Protein AF-A0A0M3J7N4-F1 (afdb_monomer_lite)

Structure (mmCIF, N/CA/C/O backbone):
data_AF-A0A0M3J7N4-F1
#
_entry.id   AF-A0A0M3J7N4-F1
#
loop_
_atom_site.group_PDB
_atom_site.id
_atom_site.type_symbol
_atom_site.label_atom_id
_atom_site.label_alt_id
_atom_site.label_comp_id
_atom_site.label_asym_id
_atom_site.label_entity_id
_atom_site.label_seq_id
_atom_site.pdbx_PDB_ins_code
_atom_site.Cartn_x
_atom_site.Cartn_y
_atom_site.Cartn_z
_atom_site.occupancy
_atom_site.B_iso_or_equiv
_atom_site.auth_seq_id
_atom_site.auth_comp_id
_atom_site.auth_asym_id
_atom_site.auth_atom_id
_atom_site.pdbx_PDB_model_num
ATOM 1 N N . LEU A 1 1 ? -15.292 -13.138 6.324 1.00 43.31 1 LEU A N 1
ATOM 2 C CA . LEU A 1 1 ? -15.341 -12.884 4.864 1.00 43.31 1 LEU A CA 1
ATOM 3 C C . LEU A 1 1 ? -16.758 -12.639 4.329 1.00 43.31 1 LEU A C 1
ATOM 5 O O . LEU A 1 1 ? -16.876 -11.891 3.375 1.00 43.31 1 LEU A O 1
ATOM 9 N N . LEU A 1 2 ? -17.829 -13.188 4.930 1.00 33.34 2 LEU A N 1
ATOM 10 C CA . LEU A 1 2 ? -19.222 -12.947 4.489 1.00 33.34 2 LEU A CA 1
ATOM 11 C C . LEU A 1 2 ? -20.002 -11.891 5.299 1.00 33.34 2 LEU A C 1
ATOM 13 O O . LEU A 1 2 ? -21.129 -11.567 4.936 1.00 33.34 2 LEU A O 1
ATOM 17 N N . SER A 1 3 ? -19.432 -11.324 6.366 1.00 43.50 3 SER A N 1
ATOM 18 C CA . SER A 1 3 ? -20.107 -10.272 7.146 1.00 43.50 3 SER A CA 1
ATOM 19 C C . SER A 1 3 ? -20.229 -8.947 6.384 1.00 43.50 3 SER A C 1
ATOM 21 O O . SER A 1 3 ? -21.153 -8.188 6.638 1.00 43.50 3 SER A O 1
ATOM 23 N N . TRP A 1 4 ? -19.350 -8.692 5.409 1.00 48.91 4 TRP A N 1
ATOM 24 C CA . TRP A 1 4 ? -19.319 -7.440 4.642 1.00 48.91 4 TRP A CA 1
ATOM 25 C C . TRP A 1 4 ? -20.351 -7.370 3.503 1.00 48.91 4 TRP A C 1
ATOM 27 O O . TRP A 1 4 ? -20.676 -6.281 3.049 1.00 48.91 4 TRP A O 1
ATOM 37 N N . PHE A 1 5 ? -20.905 -8.505 3.055 1.00 48.31 5 PHE A N 1
ATOM 38 C CA . PHE A 1 5 ? -21.940 -8.544 2.006 1.00 48.31 5 PHE A CA 1
ATOM 39 C C . PHE A 1 5 ? -23.381 -8.547 2.552 1.00 48.31 5 PHE A C 1
ATOM 41 O O . PHE A 1 5 ? -24.318 -8.759 1.788 1.00 48.31 5 PHE A O 1
ATOM 48 N N . GLY A 1 6 ? -23.589 -8.360 3.861 1.00 39.47 6 GLY A N 1
ATOM 49 C CA . GLY A 1 6 ? -24.935 -8.341 4.457 1.00 39.47 6 GLY A CA 1
ATOM 50 C C . GLY A 1 6 ? -25.706 -9.670 4.372 1.00 39.47 6 GLY A C 1
ATOM 51 O O . GLY A 1 6 ? -26.895 -9.706 4.669 1.00 39.47 6 GLY A O 1
ATOM 52 N N . LEU A 1 7 ? -25.047 -10.767 3.981 1.00 47.03 7 LEU A N 1
ATOM 53 C CA . LEU A 1 7 ? -25.660 -12.093 3.805 1.00 47.03 7 LEU A CA 1
ATOM 54 C C . LEU A 1 7 ? -25.074 -13.167 4.739 1.00 47.03 7 LEU A C 1
ATOM 56 O O . LEU A 1 7 ? -25.411 -14.343 4.634 1.00 47.03 7 LEU A O 1
ATOM 60 N N . GLY A 1 8 ? -24.211 -12.782 5.680 1.00 37.06 8 GLY A N 1
ATOM 61 C CA . GLY A 1 8 ? -23.676 -13.676 6.702 1.00 37.06 8 GLY A CA 1
ATOM 62 C C . GLY A 1 8 ? -24.459 -13.572 8.004 1.00 37.06 8 GLY A C 1
ATOM 63 O O . GLY A 1 8 ? -24.048 -12.838 8.897 1.00 37.06 8 GLY A O 1
ATOM 64 N N . GLY A 1 9 ? -25.558 -14.319 8.128 1.00 46.69 9 GLY A N 1
ATOM 65 C CA . GLY A 1 9 ? -26.213 -14.551 9.414 1.00 46.69 9 GLY A CA 1
ATOM 66 C C . GLY A 1 9 ? -25.273 -15.320 10.339 1.00 46.69 9 GLY A C 1
ATOM 67 O O . GLY A 1 9 ? -25.190 -16.542 10.267 1.00 46.69 9 GLY A O 1
ATOM 68 N N . SER A 1 10 ? -24.542 -14.601 11.187 1.00 36.62 10 SER A N 1
ATOM 69 C CA . SER A 1 10 ? -23.770 -15.186 12.274 1.00 36.62 10 SER A CA 1
ATOM 70 C C . SER A 1 10 ? -24.226 -14.573 13.587 1.00 36.62 10 SER A C 1
ATOM 72 O O . SER A 1 10 ? -24.044 -13.390 13.855 1.00 36.62 10 SER A O 1
ATOM 74 N N . SER A 1 11 ? -24.870 -15.428 14.371 1.00 41.56 11 SER A N 1
ATOM 75 C CA . SER A 1 11 ? -25.547 -15.161 15.633 1.00 41.56 11 SER A CA 1
ATOM 76 C C . SER A 1 11 ? -24.562 -14.953 16.791 1.00 41.56 11 SER A C 1
ATOM 78 O O . SER A 1 11 ? -24.565 -15.717 17.755 1.00 41.56 11 SER A O 1
ATOM 80 N N . TYR A 1 12 ? -23.721 -13.923 16.713 1.00 40.16 12 TYR A N 1
ATOM 81 C CA . TYR A 1 12 ? -23.077 -13.344 17.891 1.00 40.16 12 TYR A CA 1
ATOM 82 C C . TYR A 1 12 ? -23.824 -12.063 18.253 1.00 40.16 12 TYR A C 1
ATOM 84 O O . TYR A 1 12 ? -23.826 -11.095 17.499 1.00 40.16 12 TYR A O 1
ATOM 92 N N . ASP A 1 13 ? -24.493 -12.108 19.403 1.00 40.16 13 ASP A N 1
ATOM 93 C CA . ASP A 1 13 ? -25.212 -11.016 20.061 1.00 40.16 13 ASP A CA 1
ATOM 94 C C . ASP A 1 13 ? -24.223 -9.917 20.504 1.00 40.16 13 ASP A C 1
ATOM 96 O O . ASP A 1 13 ? -24.025 -9.659 21.689 1.00 40.16 13 ASP A O 1
ATOM 100 N N . SER A 1 14 ? -23.554 -9.269 19.547 1.00 46.91 14 SER A N 1
ATOM 101 C CA . SER A 1 14 ? -23.094 -7.900 19.732 1.00 46.91 14 SER A CA 1
ATOM 102 C C . SER A 1 14 ? -24.362 -7.072 19.702 1.00 46.91 14 SER A C 1
ATOM 104 O O . SER A 1 14 ? -24.830 -6.691 18.632 1.00 46.91 14 SER A O 1
ATOM 106 N N . ARG A 1 15 ? -24.978 -6.868 20.868 1.00 45.50 15 ARG A N 1
ATOM 107 C CA . ARG A 1 15 ? -26.065 -5.902 21.008 1.00 45.50 15 ARG A CA 1
ATOM 108 C C . ARG A 1 15 ? -25.551 -4.595 20.419 1.00 45.50 15 ARG A C 1
ATOM 110 O O . ARG A 1 15 ? -24.722 -3.940 21.045 1.00 45.50 15 ARG A O 1
ATOM 117 N N . GLU A 1 16 ? -26.001 -4.240 19.219 1.00 54.56 16 GLU A N 1
ATOM 118 C CA . GLU A 1 16 ? -25.861 -2.888 18.698 1.00 54.56 16 GLU A CA 1
ATOM 119 C C . GLU A 1 16 ? -26.609 -1.997 19.685 1.00 54.56 16 GLU A C 1
ATOM 121 O O . GLU A 1 16 ? -27.834 -1.849 19.636 1.00 54.56 16 GLU A O 1
ATOM 126 N N . VAL A 1 17 ? -25.879 -1.485 20.674 1.00 72.38 17 VAL A N 1
ATOM 127 C CA . VAL A 1 17 ? -26.408 -0.522 21.623 1.00 72.38 17 VAL A CA 1
ATOM 128 C C . VAL A 1 17 ? -26.703 0.709 20.790 1.00 72.38 17 VAL A C 1
ATOM 130 O O . VAL A 1 17 ? -25.796 1.444 20.404 1.00 72.38 17 VAL A O 1
ATOM 133 N N . LYS A 1 18 ? -27.981 0.895 20.449 1.00 81.06 18 LYS A N 1
ATOM 134 C CA . LYS A 1 18 ? -28.416 2.097 19.747 1.00 81.06 18 LYS A CA 1
ATOM 135 C C . LYS A 1 18 ? -27.947 3.297 20.570 1.00 81.06 18 LYS A C 1
ATOM 137 O O . LYS A 1 18 ? -28.252 3.334 21.766 1.00 81.06 18 LYS A O 1
ATOM 142 N N . PRO A 1 19 ? -27.212 4.245 19.963 1.00 85.56 19 PRO A N 1
ATOM 143 C CA . PRO A 1 19 ? -26.703 5.384 20.701 1.00 85.56 19 PRO A CA 1
ATOM 144 C C . PRO A 1 19 ? -27.862 6.131 21.355 1.00 85.56 19 PRO A C 1
ATOM 146 O O . PRO A 1 19 ? -28.933 6.272 20.754 1.00 85.56 19 PRO A O 1
ATOM 149 N N . THR A 1 20 ? -27.653 6.618 22.575 1.00 92.88 20 THR A N 1
ATOM 150 C CA . THR A 1 20 ? -28.626 7.496 23.229 1.00 92.88 20 THR A CA 1
ATOM 151 C C . THR A 1 20 ? -28.818 8.781 22.409 1.00 92.88 20 THR A C 1
ATOM 153 O O . THR A 1 20 ? -27.950 9.129 21.601 1.00 92.88 20 THR A O 1
ATOM 156 N N . PRO A 1 21 ? -29.924 9.526 22.601 1.00 93.25 21 PRO A N 1
ATOM 157 C CA . PRO A 1 21 ? -30.127 10.807 21.920 1.00 93.25 21 PRO A CA 1
ATOM 158 C C . PRO A 1 21 ? -28.942 11.767 22.099 1.00 93.25 21 PRO A C 1
ATOM 160 O O . PRO A 1 21 ? -28.502 12.388 21.132 1.00 93.25 21 PRO A O 1
ATOM 163 N N . ASP A 1 22 ? -28.366 11.807 23.302 1.00 94.12 22 ASP A N 1
ATOM 164 C CA . ASP A 1 22 ? -27.192 12.626 23.615 1.00 94.12 22 ASP A CA 1
ATOM 165 C C . ASP A 1 22 ? -25.943 12.139 22.865 1.00 94.12 22 ASP A C 1
ATOM 167 O O . ASP A 1 22 ? -25.222 12.936 22.266 1.00 94.12 22 ASP A O 1
ATOM 171 N N . GLN A 1 23 ? -25.706 10.823 22.807 1.00 93.62 23 GLN A N 1
ATOM 172 C CA . GLN A 1 23 ? -24.604 10.258 22.019 1.00 93.62 23 GLN A CA 1
ATOM 173 C C . GLN A 1 23 ? -24.769 10.549 20.523 1.00 93.62 23 GLN A C 1
ATOM 175 O O . GLN A 1 23 ? -23.794 10.872 19.851 1.00 93.62 23 GLN A O 1
ATOM 180 N N . GLN A 1 24 ? -25.992 10.498 19.993 1.00 93.75 24 GLN A N 1
ATOM 181 C CA . GLN A 1 24 ? -26.281 10.890 18.610 1.00 93.75 24 GLN A CA 1
ATOM 182 C C . GLN A 1 24 ? -25.975 12.365 18.345 1.00 93.75 24 GLN A C 1
ATOM 184 O O . GLN A 1 24 ? -25.473 12.695 17.270 1.00 93.75 24 GLN A O 1
ATOM 189 N N . GLN A 1 25 ? -26.251 13.253 19.301 1.00 95.12 25 GLN A N 1
ATOM 190 C CA . GLN A 1 25 ? -25.863 14.659 19.187 1.00 95.12 25 GLN A CA 1
ATOM 191 C C . GLN A 1 25 ? -24.339 14.820 19.193 1.00 95.12 25 GLN A C 1
ATOM 193 O O . GLN A 1 25 ? -23.807 15.514 18.329 1.00 95.12 25 GLN A O 1
ATOM 198 N N . LEU A 1 26 ? -23.628 14.130 20.090 1.00 94.62 26 LEU A N 1
ATOM 199 C CA . LEU A 1 26 ? -22.162 14.157 20.140 1.00 94.62 26 LEU A CA 1
ATOM 200 C C . LEU A 1 26 ? -21.524 13.614 18.856 1.00 94.62 26 LEU A C 1
ATOM 202 O O . LEU A 1 26 ? -20.585 14.220 18.346 1.00 94.62 26 LEU A O 1
ATOM 206 N N . ILE A 1 27 ? -22.064 12.532 18.285 1.00 93.06 27 ILE A N 1
ATOM 207 C CA . ILE A 1 27 ? -21.614 11.988 16.995 1.00 93.06 27 ILE A CA 1
ATOM 208 C C . ILE A 1 27 ? -21.780 13.033 15.886 1.00 93.06 27 ILE A C 1
ATOM 210 O O . ILE A 1 27 ? -20.849 13.246 15.114 1.00 93.06 27 ILE A O 1
ATOM 214 N N . LYS A 1 28 ? -22.922 13.732 15.822 1.00 95.31 28 LYS A N 1
ATOM 215 C CA . LYS A 1 28 ? -23.143 14.800 14.829 1.00 95.31 28 LYS A CA 1
ATOM 216 C C . LYS A 1 28 ? -22.160 15.956 14.995 1.00 95.31 28 LYS A C 1
ATOM 218 O O . LYS A 1 28 ? -21.648 16.467 14.005 1.00 95.31 28 LYS A O 1
ATOM 223 N N . ILE A 1 29 ? -21.880 16.361 16.234 1.00 96.25 29 ILE A N 1
ATOM 224 C CA . ILE A 1 29 ? -20.892 17.409 16.516 1.00 96.25 29 ILE A CA 1
ATOM 225 C C . ILE A 1 29 ? -19.504 16.953 16.055 1.00 96.25 29 ILE A C 1
ATOM 227 O O . ILE A 1 29 ? -18.838 17.694 15.340 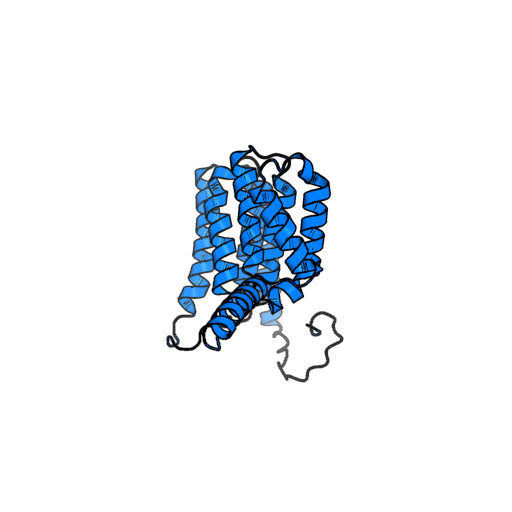1.00 96.25 29 ILE A O 1
ATOM 231 N N . ALA A 1 30 ? -19.093 15.729 16.395 1.00 94.25 30 ALA A N 1
ATOM 232 C CA . ALA A 1 30 ? -17.808 15.176 15.974 1.00 94.25 30 ALA A CA 1
ATOM 233 C C . ALA A 1 30 ? -17.686 15.100 14.442 1.00 94.25 30 ALA A C 1
ATOM 235 O O . ALA A 1 30 ? -16.664 15.497 13.891 1.00 94.25 30 ALA A O 1
ATOM 236 N N . GLN A 1 31 ? -18.740 14.664 13.747 1.00 93.19 31 GLN A N 1
ATOM 237 C CA . GLN A 1 31 ? -18.788 14.645 12.282 1.00 93.19 31 GLN A CA 1
ATOM 238 C C . GLN A 1 31 ? -18.622 16.044 11.687 1.00 93.19 31 GLN A C 1
ATOM 240 O O . GLN A 1 31 ? -17.822 16.220 10.772 1.00 93.19 31 GLN A O 1
ATOM 245 N N . ASN A 1 32 ? -19.319 17.045 12.230 1.00 95.69 32 ASN A N 1
ATOM 246 C CA . ASN A 1 32 ? -19.176 18.426 11.773 1.00 95.69 32 ASN A CA 1
ATOM 247 C C . ASN A 1 32 ? -17.755 18.949 12.004 1.00 95.69 32 ASN A C 1
ATOM 249 O O . ASN A 1 32 ? -17.179 19.534 11.098 1.00 95.69 32 ASN A O 1
ATOM 253 N N . VAL A 1 33 ? -17.155 18.683 13.168 1.00 95.12 33 VAL A N 1
ATOM 254 C CA . VAL A 1 33 ? -15.763 19.073 13.445 1.00 95.12 33 VAL A CA 1
ATOM 255 C C . VAL A 1 33 ? -14.805 18.446 12.430 1.00 95.12 33 VAL A C 1
ATOM 257 O O . VAL A 1 33 ? -13.959 19.147 11.886 1.00 95.12 33 VAL A O 1
ATOM 260 N N . ILE A 1 34 ? -14.960 17.154 12.122 1.00 91.50 34 ILE A N 1
ATOM 261 C CA . ILE A 1 34 ? -14.123 16.470 11.124 1.00 91.50 34 ILE A CA 1
ATOM 262 C C . ILE A 1 34 ? -14.273 17.115 9.739 1.00 91.50 34 ILE A C 1
ATOM 264 O O . ILE A 1 34 ? -13.272 17.302 9.048 1.00 91.50 34 ILE A O 1
ATOM 268 N N . LEU A 1 35 ? -15.497 17.469 9.336 1.00 90.56 35 LEU A N 1
ATOM 269 C CA . LEU A 1 35 ? -15.756 18.124 8.051 1.00 90.56 35 LEU A CA 1
ATOM 270 C C . LEU A 1 35 ? -15.095 19.505 7.967 1.00 90.56 35 LEU A C 1
ATOM 272 O O . LEU A 1 35 ? -14.440 19.799 6.969 1.00 90.56 35 LEU A O 1
ATOM 276 N N . GLU A 1 36 ? -15.207 20.309 9.025 1.00 93.75 36 GLU A N 1
ATOM 277 C CA . GLU A 1 36 ? -14.584 21.638 9.125 1.00 93.75 36 GLU A CA 1
ATOM 278 C C . GLU A 1 36 ? -13.045 21.567 9.133 1.00 93.75 36 GLU A C 1
ATOM 280 O O . GLU A 1 36 ? -12.368 22.510 8.729 1.00 93.75 36 GLU A O 1
ATOM 285 N N . CYS A 1 37 ? -12.461 20.438 9.553 1.00 88.75 37 CYS A N 1
ATOM 286 C CA . CYS A 1 37 ? -11.015 20.221 9.485 1.00 88.75 37 CYS A CA 1
ATOM 287 C C . CYS A 1 37 ? -10.486 19.943 8.067 1.00 88.75 37 CYS A C 1
ATOM 289 O O . CYS A 1 37 ? -9.269 19.926 7.889 1.00 88.75 37 CYS A O 1
ATOM 291 N N . HIS A 1 38 ? -11.352 19.698 7.076 1.00 88.75 38 HIS A N 1
ATOM 292 C CA . HIS A 1 38 ? -10.983 19.417 5.681 1.00 88.75 38 HIS A CA 1
ATOM 293 C C . HIS A 1 38 ? -9.778 18.457 5.515 1.00 88.75 38 HIS A C 1
ATOM 295 O O . HIS A 1 38 ? -8.800 18.794 4.840 1.00 88.75 38 HIS A O 1
ATOM 301 N N . PRO A 1 39 ? -9.814 17.240 6.094 1.00 86.50 39 PRO A N 1
ATOM 302 C CA . PRO A 1 39 ? -8.657 16.339 6.114 1.00 86.50 39 PRO A CA 1
ATOM 303 C C . PRO A 1 39 ? -8.169 15.939 4.713 1.00 86.50 39 PRO A C 1
ATOM 305 O O . PRO A 1 39 ? -6.974 15.750 4.507 1.00 86.50 39 PRO A O 1
ATOM 308 N N . GLU A 1 40 ? -9.062 15.859 3.724 1.00 87.69 40 GLU A N 1
ATOM 309 C CA . GLU A 1 40 ? -8.675 15.600 2.330 1.00 87.69 40 GLU A CA 1
ATOM 310 C C . GLU A 1 40 ? -7.859 16.752 1.732 1.00 87.69 40 GLU A C 1
ATOM 312 O O . GLU A 1 40 ? -6.881 16.522 1.020 1.00 87.69 40 GLU A O 1
ATOM 317 N N . GLN A 1 41 ? -8.209 17.996 2.071 1.00 89.19 41 GLN A N 1
ATOM 318 C CA . GLN A 1 41 ? -7.473 19.175 1.626 1.00 89.19 41 GLN A CA 1
ATOM 319 C C . GLN A 1 41 ? -6.055 19.179 2.208 1.00 89.19 41 GLN A C 1
ATOM 321 O O . GLN A 1 41 ? -5.109 19.473 1.485 1.00 89.19 41 GLN A O 1
ATOM 326 N N . LEU A 1 42 ? -5.883 18.758 3.469 1.00 84.69 42 LEU A N 1
ATOM 327 C CA . LEU A 1 42 ? -4.563 18.598 4.093 1.00 84.69 42 LEU A CA 1
ATOM 328 C C . LEU A 1 42 ? -3.663 17.628 3.307 1.00 84.69 42 LEU A C 1
ATOM 330 O O . LEU A 1 42 ? -2.468 17.880 3.152 1.00 84.69 42 LEU A O 1
ATOM 334 N N . ILE A 1 43 ? -4.228 16.533 2.791 1.00 89.31 43 ILE A N 1
ATOM 335 C CA . ILE A 1 43 ? -3.493 15.558 1.971 1.00 89.31 43 ILE A CA 1
ATOM 336 C C . ILE A 1 43 ? -3.048 16.201 0.655 1.00 89.31 43 ILE A C 1
ATOM 338 O O . ILE A 1 43 ? -1.870 16.125 0.300 1.00 89.31 43 ILE A O 1
ATOM 342 N N . VAL A 1 44 ? -3.974 16.863 -0.045 1.00 89.75 44 VAL A N 1
ATOM 343 C CA . VAL A 1 44 ? -3.711 17.521 -1.336 1.00 89.75 44 VAL A CA 1
ATOM 344 C C . VAL A 1 44 ? -2.697 18.656 -1.188 1.00 89.75 44 VAL A C 1
ATOM 346 O O . VAL A 1 44 ? -1.795 18.802 -2.018 1.00 89.75 44 VAL A O 1
ATOM 349 N N . ASP A 1 45 ? -2.805 19.442 -0.120 1.00 88.00 45 ASP A N 1
ATOM 350 C CA . ASP A 1 45 ? -1.907 20.558 0.169 1.00 88.00 45 ASP A CA 1
ATOM 351 C C . ASP A 1 45 ? -0.559 20.106 0.734 1.00 88.00 45 ASP A C 1
ATOM 353 O O . ASP A 1 45 ? 0.388 20.896 0.778 1.00 88.00 45 ASP A O 1
ATOM 357 N N . GLY A 1 46 ? -0.407 18.815 1.047 1.00 85.69 46 GLY A N 1
ATOM 358 C CA . GLY A 1 46 ? 0.872 18.199 1.389 1.00 85.69 46 GLY A CA 1
ATOM 359 C C . GLY A 1 46 ? 1.969 18.494 0.358 1.00 85.69 46 GLY A C 1
ATOM 360 O O . GLY A 1 46 ? 3.135 18.657 0.721 1.00 85.69 46 GLY A O 1
ATOM 361 N N . LYS A 1 47 ? 1.606 18.667 -0.921 1.00 87.69 47 LYS A N 1
ATOM 362 C CA . LYS A 1 47 ? 2.534 19.063 -1.996 1.00 87.69 47 LYS A CA 1
ATOM 363 C C . LYS A 1 47 ? 3.158 20.455 -1.813 1.00 87.69 47 LYS A C 1
ATOM 365 O O . LYS A 1 47 ? 4.214 20.717 -2.381 1.00 87.69 47 LYS A O 1
ATOM 370 N N . TYR A 1 48 ? 2.548 21.327 -1.008 1.00 92.75 48 TYR A N 1
ATOM 371 C CA . TYR A 1 48 ? 3.043 22.674 -0.707 1.00 92.75 48 TYR A CA 1
ATOM 372 C C . TYR A 1 48 ? 3.852 22.757 0.590 1.00 92.75 48 TYR A C 1
ATOM 374 O O . TYR A 1 48 ? 4.493 23.778 0.839 1.00 92.75 48 TYR A O 1
ATOM 382 N N . LEU A 1 49 ? 3.857 21.700 1.411 1.00 93.94 49 LEU A N 1
ATOM 383 C CA . LEU A 1 49 ? 4.693 21.650 2.611 1.00 93.94 49 LEU A CA 1
ATOM 384 C C . LEU A 1 49 ? 6.163 21.850 2.252 1.00 93.94 49 LEU A C 1
ATOM 386 O O . LEU A 1 49 ? 6.612 21.436 1.184 1.00 93.94 49 LEU A O 1
ATOM 390 N N . THR A 1 50 ? 6.945 22.431 3.158 1.00 95.81 50 THR A N 1
ATOM 391 C CA . THR A 1 50 ? 8.405 22.385 3.027 1.00 95.81 50 THR A CA 1
ATOM 392 C C . THR A 1 50 ? 8.884 20.938 3.130 1.00 95.81 50 THR A C 1
ATOM 394 O O . THR A 1 50 ? 8.207 20.082 3.702 1.00 95.81 50 THR A O 1
ATOM 397 N N . SER A 1 51 ? 10.077 20.649 2.608 1.00 95.00 51 SER A N 1
ATOM 398 C CA . SER A 1 51 ? 10.684 19.323 2.753 1.00 95.00 51 SER A CA 1
ATOM 399 C C . SER A 1 51 ? 10.731 18.875 4.217 1.00 95.00 51 SER A C 1
ATOM 401 O O . SER A 1 51 ? 10.265 17.785 4.527 1.00 95.00 51 SER A O 1
ATOM 403 N N . SER A 1 52 ? 11.196 19.724 5.135 1.00 96.44 52 SER A N 1
ATOM 404 C CA . SER A 1 52 ? 11.238 19.378 6.560 1.00 96.44 52 SER A CA 1
ATOM 405 C C . SER A 1 52 ? 9.852 19.067 7.130 1.00 96.44 52 SER A C 1
ATOM 407 O O . SER A 1 52 ? 9.687 18.037 7.775 1.00 96.44 52 SER A O 1
ATOM 409 N N . ALA A 1 53 ? 8.844 19.892 6.838 1.00 96.38 53 ALA A N 1
ATOM 410 C CA . ALA A 1 53 ? 7.485 19.675 7.330 1.00 96.38 53 ALA A CA 1
ATOM 411 C C . ALA A 1 53 ? 6.861 18.381 6.783 1.00 96.38 53 ALA A C 1
ATOM 413 O O . ALA A 1 53 ? 6.177 17.676 7.518 1.00 96.38 53 ALA A O 1
ATOM 414 N N . LEU A 1 54 ? 7.128 18.036 5.519 1.00 96.25 54 LEU A N 1
ATOM 415 C CA . LEU A 1 54 ? 6.675 16.775 4.930 1.00 96.25 54 LEU A CA 1
ATOM 416 C C . LEU A 1 54 ? 7.310 15.560 5.627 1.00 96.25 54 LEU A C 1
ATOM 418 O O . LEU A 1 54 ? 6.608 14.600 5.937 1.00 96.25 54 LEU A O 1
ATOM 422 N N . THR A 1 55 ? 8.620 15.596 5.893 1.00 96.50 55 THR A N 1
ATOM 423 C CA . THR A 1 55 ? 9.299 14.517 6.630 1.00 96.50 55 THR A CA 1
ATOM 424 C C . THR A 1 55 ? 8.751 14.382 8.046 1.00 96.50 55 THR A C 1
ATOM 426 O O . THR A 1 55 ? 8.447 13.268 8.466 1.00 96.50 55 THR A O 1
ATOM 429 N N . GLU A 1 56 ? 8.563 15.493 8.759 1.00 97.12 56 GLU A N 1
ATOM 430 C CA . GLU A 1 56 ? 7.991 15.465 10.108 1.00 97.12 56 GLU A CA 1
ATOM 431 C C . GLU A 1 56 ? 6.552 14.944 10.117 1.00 97.12 56 GLU A C 1
ATOM 433 O O . GLU A 1 56 ? 6.198 14.158 10.991 1.00 97.12 56 GLU A O 1
ATOM 438 N N . LEU A 1 57 ? 5.738 15.285 9.112 1.00 95.75 57 LEU A N 1
ATOM 439 C CA . LEU A 1 57 ? 4.388 14.737 8.974 1.00 95.75 57 LEU A CA 1
ATOM 440 C C . LEU A 1 57 ? 4.411 13.210 8.810 1.00 95.75 57 LEU A C 1
ATOM 442 O O . LEU A 1 57 ? 3.677 12.506 9.500 1.00 95.75 57 LEU A O 1
ATOM 446 N N . VAL A 1 58 ? 5.274 12.680 7.937 1.00 97.00 58 VAL A N 1
ATOM 447 C CA . VAL A 1 58 ? 5.420 11.224 7.759 1.00 97.00 58 VAL A CA 1
ATOM 448 C C . VAL A 1 58 ? 5.917 10.563 9.049 1.00 97.00 58 VAL A C 1
ATOM 450 O O . VAL A 1 58 ? 5.369 9.539 9.459 1.00 97.00 58 VAL A O 1
ATOM 453 N N . ASN A 1 59 ? 6.895 11.161 9.731 1.00 97.38 59 ASN A N 1
ATOM 454 C CA . ASN A 1 59 ? 7.407 10.658 11.007 1.00 97.38 59 ASN A CA 1
ATOM 455 C C . ASN A 1 59 ? 6.329 10.654 12.099 1.00 97.38 59 ASN A C 1
ATOM 457 O O . ASN A 1 59 ? 6.222 9.678 12.840 1.00 97.38 59 ASN A O 1
ATOM 461 N N . ALA A 1 60 ? 5.496 11.694 12.172 1.00 97.50 60 ALA A N 1
ATOM 462 C CA . ALA A 1 60 ? 4.386 11.772 13.115 1.00 97.50 60 ALA A CA 1
ATOM 463 C C . ALA A 1 60 ? 3.366 10.643 12.888 1.00 97.50 60 ALA A C 1
ATOM 465 O O . ALA A 1 60 ? 2.910 10.031 13.852 1.00 97.50 60 ALA A O 1
ATOM 466 N N . ILE A 1 61 ? 3.066 10.297 11.631 1.00 96.81 61 ILE A N 1
ATOM 467 C CA . ILE A 1 61 ? 2.178 9.167 11.301 1.00 96.81 61 ILE A CA 1
ATOM 468 C C . ILE A 1 61 ? 2.799 7.830 11.740 1.00 96.81 61 ILE A C 1
ATOM 470 O O . ILE A 1 61 ? 2.116 6.986 12.329 1.00 96.81 61 ILE A O 1
ATOM 474 N N . VAL A 1 62 ? 4.103 7.635 11.504 1.00 97.31 62 VAL A N 1
ATOM 475 C CA . VAL A 1 62 ? 4.831 6.433 11.959 1.00 97.31 62 VAL A CA 1
ATOM 476 C C . VAL A 1 62 ? 4.799 6.319 13.487 1.00 97.31 62 VAL A C 1
ATOM 478 O O . VAL A 1 62 ? 4.548 5.237 14.025 1.00 97.31 62 VAL A O 1
ATOM 481 N N . GLN A 1 63 ? 5.024 7.427 14.196 1.00 96.75 63 GLN A N 1
ATOM 482 C CA . GLN A 1 63 ? 4.986 7.477 15.658 1.00 96.75 63 GLN A CA 1
ATOM 483 C C . GLN A 1 63 ? 3.580 7.197 16.195 1.00 96.75 63 GLN A C 1
ATOM 485 O O . GLN A 1 63 ? 3.441 6.371 17.093 1.00 96.75 63 GLN A O 1
ATOM 490 N N . ALA A 1 64 ? 2.541 7.803 15.614 1.00 96.56 64 ALA A N 1
ATOM 491 C CA . ALA A 1 64 ? 1.150 7.564 15.999 1.00 96.56 64 ALA A CA 1
ATOM 492 C C . ALA A 1 64 ? 0.761 6.086 15.836 1.00 96.56 64 ALA A C 1
ATOM 494 O O . ALA A 1 64 ? 0.190 5.483 16.744 1.00 96.56 64 ALA A O 1
ATOM 495 N N . SER A 1 65 ? 1.172 5.469 14.726 1.00 95.88 65 SER A N 1
ATOM 496 C CA . SER A 1 65 ? 0.961 4.038 14.485 1.00 95.88 65 SER A CA 1
ATOM 497 C C . SER A 1 65 ? 1.690 3.161 15.507 1.00 95.88 65 SER A C 1
ATOM 499 O O . SER A 1 65 ? 1.149 2.174 15.998 1.00 95.88 65 SER A O 1
ATOM 501 N N . SER A 1 66 ? 2.921 3.530 15.864 1.00 92.56 66 SER A N 1
ATOM 502 C CA . SER A 1 66 ? 3.719 2.795 16.853 1.00 92.56 66 SER A CA 1
ATOM 503 C C . SER A 1 66 ? 3.152 2.947 18.270 1.00 92.56 66 SER A C 1
ATOM 505 O O . SER A 1 66 ? 3.198 2.002 19.057 1.00 92.56 66 SER A O 1
ATOM 507 N N . ALA A 1 67 ? 2.566 4.105 18.586 1.00 92.75 67 ALA A N 1
ATOM 508 C CA . ALA A 1 67 ? 1.981 4.401 19.889 1.00 92.75 67 ALA A CA 1
ATOM 509 C C . ALA A 1 67 ? 0.747 3.536 20.200 1.00 92.75 67 ALA A C 1
ATOM 511 O O . ALA A 1 67 ? 0.578 3.121 21.349 1.00 92.75 67 ALA A O 1
ATOM 512 N N . ILE A 1 68 ? -0.068 3.213 19.186 1.00 90.38 68 ILE A N 1
ATOM 513 C CA . ILE A 1 68 ? -1.174 2.240 19.302 1.00 90.38 68 ILE A CA 1
ATOM 514 C C . ILE A 1 68 ? -0.630 0.898 19.800 1.00 90.38 68 ILE A C 1
ATOM 516 O O . ILE A 1 68 ? -1.169 0.259 20.701 1.00 90.38 68 ILE A O 1
ATOM 520 N N . VAL A 1 69 ? 0.513 0.494 19.252 1.00 81.38 69 VAL A N 1
ATOM 521 C CA . VAL A 1 69 ? 1.122 -0.794 19.559 1.00 81.38 69 VAL A CA 1
ATOM 522 C C . VAL A 1 69 ? 1.739 -0.821 20.950 1.00 81.38 69 VAL A C 1
ATOM 524 O O . VAL A 1 69 ? 1.541 -1.810 21.652 1.00 81.38 69 VAL A O 1
ATOM 527 N N . SER A 1 70 ? 2.426 0.239 21.382 1.00 74.75 70 SER A N 1
ATOM 528 C CA . SER A 1 70 ? 3.013 0.309 22.730 1.00 74.75 70 SER A CA 1
ATOM 529 C C . SER A 1 70 ? 1.964 0.309 23.848 1.00 74.75 70 SER A C 1
ATOM 531 O O . SER A 1 70 ? 2.215 -0.215 24.929 1.00 74.75 70 SER A O 1
ATOM 533 N N . GLN A 1 71 ? 0.766 0.847 23.597 1.00 63.94 71 GLN A N 1
ATOM 534 C CA . GLN A 1 71 ? -0.331 0.842 24.575 1.00 63.94 71 GLN A CA 1
ATOM 535 C C . GLN A 1 71 ? -0.921 -0.562 24.795 1.00 63.94 71 GLN A C 1
ATOM 537 O O . GLN A 1 71 ? -1.488 -0.838 25.850 1.00 63.94 71 GLN A O 1
ATOM 542 N N . SER A 1 72 ? -0.730 -1.475 23.837 1.00 56.62 72 SER A N 1
ATOM 543 C CA . SER A 1 72 ? -1.213 -2.860 23.906 1.00 56.62 72 SER A CA 1
ATOM 544 C C . SER A 1 72 ? -0.284 -3.830 24.665 1.00 56.62 72 SER A C 1
ATOM 546 O O . SER A 1 72 ? -0.643 -4.988 24.871 1.00 56.62 72 SER A O 1
ATOM 548 N N . GLU A 1 73 ? 0.905 -3.393 25.107 1.00 51.41 73 GLU A N 1
ATOM 549 C CA . GLU A 1 73 ? 1.983 -4.267 25.624 1.00 51.41 73 GLU A CA 1
ATOM 550 C C . GLU A 1 73 ? 1.833 -4.713 27.093 1.00 51.41 73 GLU A C 1
ATOM 552 O O . GLU A 1 73 ? 2.764 -5.249 27.690 1.00 51.41 73 GLU A O 1
ATOM 557 N N . GLY A 1 74 ? 0.643 -4.578 27.680 1.00 50.59 74 GLY A N 1
ATOM 558 C CA . GLY A 1 74 ? 0.348 -5.045 29.040 1.00 50.59 74 GLY A CA 1
ATOM 559 C C . GLY A 1 74 ? 0.220 -6.569 29.220 1.00 50.59 74 GLY A C 1
ATOM 560 O O . GLY A 1 74 ? -0.140 -7.004 30.313 1.00 50.59 74 GLY A O 1
ATOM 561 N N . MET A 1 75 ? 0.467 -7.403 28.200 1.00 46.66 75 MET A N 1
ATOM 562 C CA . MET A 1 75 ? 0.277 -8.862 28.284 1.00 46.66 75 MET A CA 1
ATOM 563 C C . MET A 1 75 ? 1.472 -9.673 27.761 1.00 46.66 75 MET A C 1
ATOM 565 O O . MET A 1 75 ? 2.118 -9.329 26.779 1.00 46.66 75 MET A O 1
ATOM 569 N N . ALA A 1 76 ? 1.750 -10.757 28.489 1.00 45.59 76 ALA A N 1
ATOM 570 C CA . ALA A 1 76 ? 2.981 -11.542 28.525 1.00 45.59 76 ALA A CA 1
ATOM 571 C C . ALA A 1 76 ? 3.534 -12.057 27.168 1.00 45.59 76 ALA A C 1
ATOM 573 O O . ALA A 1 76 ? 2.780 -12.239 26.212 1.00 45.59 76 ALA A O 1
ATOM 574 N N . PRO A 1 77 ? 4.839 -12.415 27.095 1.00 47.09 77 PRO A N 1
ATOM 575 C CA . PRO A 1 77 ? 5.576 -12.697 25.849 1.00 47.09 77 PRO A CA 1
ATOM 576 C C . PRO A 1 77 ? 5.185 -13.970 25.069 1.00 47.09 77 PRO A C 1
ATOM 578 O O . PRO A 1 77 ? 5.912 -14.372 24.161 1.00 47.09 77 PRO A O 1
ATOM 581 N N . SER A 1 78 ? 4.094 -14.658 25.413 1.00 44.97 78 SER A N 1
ATOM 582 C CA . SER A 1 78 ? 3.827 -16.034 24.962 1.00 44.97 78 SER A CA 1
ATOM 583 C C . SER A 1 78 ? 2.679 -16.211 23.958 1.00 44.97 78 SER A C 1
ATOM 585 O O . SER A 1 78 ? 2.369 -17.347 23.605 1.00 44.97 78 SER A O 1
ATOM 587 N N . GLN A 1 79 ? 2.087 -15.142 23.411 1.00 45.97 79 GLN A N 1
ATOM 588 C CA . GLN A 1 79 ? 1.119 -15.251 22.303 1.00 45.97 79 GLN A CA 1
ATOM 589 C C . GLN A 1 79 ? 1.498 -14.324 21.139 1.00 45.97 79 GLN A C 1
ATOM 591 O O . GLN A 1 79 ? 1.202 -13.135 21.123 1.00 45.97 79 GLN A O 1
ATOM 596 N N . GLN A 1 80 ? 2.177 -14.892 20.137 1.00 49.38 80 GLN A N 1
ATOM 597 C CA . GLN A 1 80 ? 2.778 -14.214 18.975 1.00 49.38 80 GLN A CA 1
ATOM 598 C C . GLN A 1 80 ? 1.768 -13.720 17.910 1.00 49.38 80 GLN A C 1
ATOM 600 O O . GLN A 1 80 ? 2.014 -13.801 16.705 1.00 49.38 80 GLN A O 1
ATOM 605 N N . THR A 1 81 ? 0.626 -13.183 18.329 1.00 54.00 81 THR A N 1
ATOM 606 C CA . THR A 1 81 ? -0.259 -12.367 17.485 1.00 54.00 81 THR A CA 1
ATOM 607 C C . THR A 1 81 ? -0.792 -11.219 18.319 1.00 54.00 81 THR A C 1
ATOM 609 O O . THR A 1 81 ? -1.662 -11.446 19.158 1.00 54.00 81 THR A O 1
ATOM 612 N N . LYS A 1 82 ? -0.298 -9.996 18.083 1.00 63.34 82 LYS A N 1
ATOM 613 C CA . LYS A 1 82 ? -0.896 -8.781 18.651 1.00 63.34 82 LYS A CA 1
ATOM 614 C C . LYS A 1 82 ? -2.316 -8.662 18.091 1.00 63.34 82 LYS A C 1
ATOM 616 O O . LYS A 1 82 ? -2.500 -8.299 16.931 1.00 63.34 82 LYS A O 1
ATOM 621 N N . LYS A 1 83 ? -3.312 -9.090 18.871 1.00 74.38 83 LYS A N 1
ATOM 622 C CA . LYS A 1 83 ? -4.723 -8.981 18.503 1.00 74.38 83 LYS A CA 1
ATOM 623 C C . LYS A 1 83 ? -5.164 -7.561 18.836 1.00 74.38 83 LYS A C 1
ATOM 625 O O . LYS A 1 83 ? -5.271 -7.217 20.007 1.00 74.38 83 LYS A O 1
ATOM 630 N N . LEU A 1 84 ? -5.362 -6.757 17.801 1.00 86.44 84 LEU A N 1
ATOM 631 C CA . LEU A 1 84 ? -5.884 -5.402 17.926 1.00 86.44 84 LEU A CA 1
ATOM 632 C C . LEU A 1 84 ? -7.367 -5.460 18.307 1.00 86.44 84 LEU A C 1
ATOM 634 O O . LEU A 1 84 ? -8.074 -6.403 17.931 1.00 86.44 84 LEU A O 1
ATOM 638 N N . ASN A 1 85 ? -7.826 -4.471 19.070 1.00 89.56 85 ASN A N 1
ATOM 639 C CA . ASN A 1 85 ? -9.253 -4.177 19.122 1.00 89.56 85 ASN A CA 1
ATOM 640 C C . ASN A 1 85 ? -9.664 -3.448 17.823 1.00 89.56 85 ASN A C 1
ATOM 642 O O . ASN A 1 85 ? -8.814 -3.053 17.027 1.00 89.56 85 ASN A O 1
ATOM 646 N N . GLU A 1 86 ? -10.968 -3.296 17.604 1.00 89.94 86 GLU A N 1
ATOM 647 C CA . GLU A 1 86 ? -11.511 -2.679 16.385 1.00 89.94 86 GLU A CA 1
ATOM 648 C C . GLU A 1 86 ? -11.044 -1.225 16.203 1.00 89.94 86 GLU A C 1
ATOM 650 O O . GLU A 1 86 ? -10.645 -0.840 15.111 1.00 89.94 86 GLU A O 1
ATOM 655 N N . GLN A 1 87 ? -10.983 -0.445 17.286 1.00 91.12 87 GLN A N 1
ATOM 656 C CA . GLN A 1 87 ? -10.574 0.964 17.240 1.00 91.12 87 GLN A CA 1
ATOM 657 C C . GLN A 1 87 ? -9.095 1.133 16.866 1.00 91.12 87 GLN A C 1
ATOM 659 O O . GLN A 1 87 ? -8.749 2.002 16.068 1.00 91.12 87 GLN A O 1
ATOM 664 N N . ASP A 1 88 ? -8.224 0.292 17.421 1.00 93.69 88 ASP A N 1
ATOM 665 C CA . ASP A 1 88 ? -6.792 0.285 17.132 1.00 93.69 88 ASP A CA 1
ATOM 666 C C . ASP A 1 88 ? -6.516 -0.180 15.695 1.00 93.69 88 ASP A C 1
ATOM 668 O O . ASP A 1 88 ? -5.621 0.345 15.030 1.00 93.69 88 ASP A O 1
ATOM 672 N N . GLU A 1 89 ? -7.286 -1.157 15.201 1.00 94.62 89 GLU A N 1
ATOM 673 C CA . GLU A 1 89 ? -7.235 -1.600 13.805 1.00 94.62 89 GLU A CA 1
ATOM 674 C C . GLU A 1 89 ? -7.651 -0.472 12.854 1.00 94.62 89 GLU A C 1
ATOM 676 O O . GLU A 1 89 ? -6.889 -0.145 11.942 1.00 94.62 89 GLU A O 1
ATOM 681 N N . ASP A 1 90 ? -8.793 0.172 13.105 1.00 95.19 90 ASP A N 1
ATOM 682 C CA . ASP A 1 90 ? -9.295 1.292 12.303 1.00 95.19 90 ASP A CA 1
ATOM 683 C C . ASP A 1 90 ? -8.314 2.470 12.282 1.00 95.19 90 ASP A C 1
ATOM 685 O O . ASP A 1 90 ? -8.052 3.055 11.227 1.00 95.19 90 ASP A O 1
ATOM 689 N N . ALA A 1 91 ? -7.714 2.801 13.427 1.00 95.69 91 ALA A N 1
ATOM 690 C CA . ALA A 1 91 ? -6.726 3.868 13.518 1.00 95.69 91 ALA A CA 1
ATOM 691 C C . ALA A 1 91 ? -5.446 3.541 12.727 1.00 95.69 91 ALA A C 1
ATOM 693 O O . ALA A 1 91 ? -4.926 4.400 12.011 1.00 95.69 91 ALA A O 1
ATOM 694 N N . LEU A 1 92 ? -4.958 2.296 12.780 1.00 96.88 92 LEU A N 1
ATOM 695 C CA . LEU A 1 92 ? -3.816 1.862 11.967 1.00 96.88 92 LEU A CA 1
ATOM 696 C C . LEU A 1 92 ? -4.134 1.872 10.466 1.00 96.88 92 LEU A C 1
ATOM 698 O O . LEU A 1 92 ? -3.291 2.290 9.670 1.00 96.88 92 LEU A O 1
ATOM 702 N N . VAL A 1 93 ? -5.342 1.455 10.071 1.00 97.25 93 VAL A N 1
ATOM 703 C CA . VAL A 1 93 ? -5.805 1.554 8.678 1.00 97.25 93 VAL A CA 1
ATOM 704 C C . VAL A 1 93 ? -5.825 3.014 8.227 1.00 97.25 93 VAL A C 1
ATOM 706 O O . VAL A 1 93 ? -5.310 3.324 7.151 1.00 97.25 93 VAL A O 1
ATOM 709 N N . LEU A 1 94 ? -6.360 3.917 9.054 1.00 96.06 94 LEU A N 1
ATOM 710 C CA . LEU A 1 94 ? -6.405 5.350 8.774 1.00 96.06 94 LEU A CA 1
ATOM 711 C C . LEU A 1 94 ? -5.001 5.928 8.564 1.00 96.06 94 LEU A C 1
ATOM 713 O O . LEU A 1 94 ? -4.762 6.608 7.567 1.00 96.06 94 LEU A O 1
ATOM 717 N N . TYR A 1 95 ? -4.063 5.649 9.470 1.00 97.12 95 TYR A N 1
ATOM 718 C CA . TYR A 1 95 ? -2.691 6.150 9.366 1.00 97.12 95 TYR A CA 1
ATOM 719 C C . TYR A 1 95 ? -1.962 5.621 8.132 1.00 97.12 95 TYR A C 1
ATOM 721 O O . TYR A 1 95 ? -1.259 6.378 7.458 1.00 97.12 95 TYR A O 1
ATOM 729 N N . LEU A 1 96 ? -2.174 4.352 7.788 1.00 97.75 96 LEU A N 1
ATOM 730 C CA . LEU A 1 96 ? -1.610 3.759 6.585 1.00 97.75 96 LEU A CA 1
ATOM 731 C C . LEU A 1 96 ? -2.170 4.402 5.306 1.00 97.75 96 LEU A C 1
ATOM 733 O O . LEU A 1 96 ? -1.399 4.790 4.428 1.00 97.75 96 LEU A O 1
ATOM 737 N N . GLU A 1 97 ? -3.492 4.552 5.194 1.00 96.94 97 GLU A N 1
ATOM 738 C CA . GLU A 1 97 ? -4.128 5.186 4.028 1.00 96.94 97 GLU A CA 1
ATOM 739 C C . GLU A 1 97 ? -3.746 6.670 3.912 1.00 96.94 97 GLU A C 1
ATOM 741 O O . GLU A 1 97 ? -3.509 7.164 2.804 1.00 96.94 97 GLU A O 1
ATOM 746 N N . LEU A 1 98 ? -3.603 7.371 5.043 1.00 95.38 98 LEU A N 1
ATOM 747 C CA . LEU A 1 98 ? -3.115 8.747 5.087 1.00 95.38 98 LEU A CA 1
ATOM 748 C C 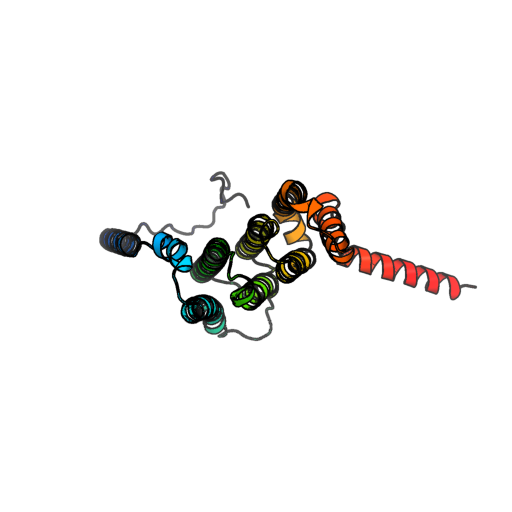. LEU A 1 98 ? -1.675 8.839 4.565 1.00 95.38 98 LEU A C 1
ATOM 750 O O . LEU A 1 98 ? -1.389 9.655 3.689 1.00 95.38 98 LEU A O 1
ATOM 754 N N . MET A 1 99 ? -0.779 7.967 5.039 1.00 96.81 99 MET A N 1
ATOM 755 C CA . MET A 1 99 ? 0.611 7.915 4.581 1.00 96.81 99 MET A CA 1
ATOM 756 C C . MET A 1 99 ? 0.704 7.620 3.083 1.00 96.81 99 MET A C 1
ATOM 758 O O . MET A 1 99 ? 1.433 8.308 2.366 1.00 96.81 99 MET A O 1
ATOM 762 N N . VAL A 1 100 ? -0.049 6.633 2.590 1.00 97.19 100 VAL A N 1
ATOM 763 C CA . VAL A 1 100 ? -0.107 6.287 1.161 1.00 97.19 100 VAL A CA 1
ATOM 764 C C . VAL A 1 100 ? -0.595 7.482 0.343 1.00 97.19 100 VAL A C 1
ATOM 766 O O . VAL A 1 100 ? 0.016 7.816 -0.670 1.00 97.19 100 VAL A O 1
ATOM 769 N N . SER A 1 101 ? -1.649 8.165 0.791 1.00 96.25 101 SER A N 1
ATOM 770 C CA . SER A 1 101 ? -2.234 9.299 0.067 1.00 96.25 101 SER A CA 1
ATOM 771 C C . SER A 1 101 ? -1.293 10.506 0.025 1.00 96.25 101 SER A C 1
ATOM 773 O O . SER A 1 101 ? -1.053 11.050 -1.051 1.00 96.25 101 SER A O 1
ATOM 775 N N . ILE A 1 102 ? -0.659 10.854 1.150 1.00 95.06 102 ILE A N 1
ATOM 776 C CA . ILE A 1 102 ? 0.386 11.890 1.199 1.00 95.06 102 ILE A CA 1
ATOM 777 C C . ILE A 1 102 ? 1.532 11.525 0.253 1.00 95.06 102 ILE A C 1
ATOM 779 O O . ILE A 1 102 ? 2.005 12.366 -0.506 1.00 95.06 102 ILE A O 1
ATOM 783 N N . THR A 1 103 ? 1.965 10.267 0.254 1.00 95.38 103 THR A N 1
ATOM 784 C CA . THR A 1 103 ? 3.063 9.807 -0.604 1.00 95.38 103 THR A CA 1
ATOM 785 C C . THR A 1 103 ? 2.708 9.935 -2.091 1.00 95.38 103 THR A C 1
ATOM 787 O O . THR A 1 103 ? 3.538 10.380 -2.881 1.00 95.38 103 THR A O 1
ATOM 790 N N . LEU A 1 104 ? 1.465 9.622 -2.479 1.00 94.00 104 LEU A N 1
ATOM 791 C CA . LEU A 1 104 ? 0.975 9.769 -3.857 1.00 94.00 104 LEU A CA 1
ATOM 792 C C . LEU A 1 104 ? 0.928 11.234 -4.325 1.00 94.00 104 LEU A C 1
ATOM 794 O O . LEU A 1 104 ? 1.269 11.509 -5.478 1.00 94.00 104 LEU A O 1
ATOM 798 N N . GLU A 1 105 ? 0.551 12.170 -3.451 1.00 93.56 105 GLU A N 1
ATOM 799 C CA . GLU A 1 105 ? 0.539 13.611 -3.760 1.00 93.56 105 GLU A CA 1
ATOM 800 C C . GLU A 1 105 ? 1.954 14.215 -3.838 1.00 93.56 105 GLU A C 1
ATOM 802 O O . GLU A 1 105 ? 2.174 15.240 -4.485 1.00 93.56 105 GLU A O 1
ATOM 807 N N . ASN A 1 106 ? 2.949 13.556 -3.236 1.00 92.69 106 ASN A N 1
ATOM 808 C CA . ASN A 1 106 ? 4.323 14.047 -3.099 1.00 92.69 106 ASN A CA 1
ATOM 809 C C . ASN A 1 106 ? 5.338 13.359 -4.029 1.00 92.69 106 ASN A C 1
ATOM 811 O O . ASN A 1 106 ? 6.522 13.253 -3.698 1.00 92.69 106 ASN A O 1
ATOM 815 N N . LYS A 1 107 ? 4.895 12.945 -5.223 1.00 89.31 107 LYS A N 1
ATOM 816 C CA . LYS A 1 107 ? 5.690 12.190 -6.214 1.00 89.31 107 LYS A CA 1
ATOM 817 C C . LYS A 1 107 ? 7.089 12.761 -6.512 1.00 89.31 107 LYS A C 1
ATOM 819 O O . LYS A 1 107 ? 8.044 12.004 -6.648 1.00 89.31 107 LYS A O 1
ATOM 824 N N . ASP A 1 108 ? 7.238 14.086 -6.576 1.00 89.19 108 ASP A N 1
ATOM 825 C CA . ASP A 1 108 ? 8.507 14.729 -6.967 1.00 89.19 108 ASP A CA 1
ATOM 826 C C . ASP A 1 108 ? 9.542 14.756 -5.826 1.00 89.19 108 ASP A C 1
ATOM 828 O O . ASP A 1 108 ? 10.695 15.129 -6.029 1.00 89.19 108 ASP A O 1
ATOM 832 N N . ARG A 1 109 ? 9.135 14.346 -4.618 1.00 91.56 109 ARG A N 1
ATOM 833 C CA . ARG A 1 109 ? 9.956 14.331 -3.399 1.00 91.56 109 ARG A CA 1
ATOM 834 C C . ARG A 1 109 ? 10.017 12.948 -2.761 1.00 91.56 109 ARG A C 1
ATOM 836 O O . ARG A 1 109 ? 10.367 12.823 -1.590 1.00 91.56 109 ARG A O 1
ATOM 843 N N . LEU A 1 110 ? 9.689 11.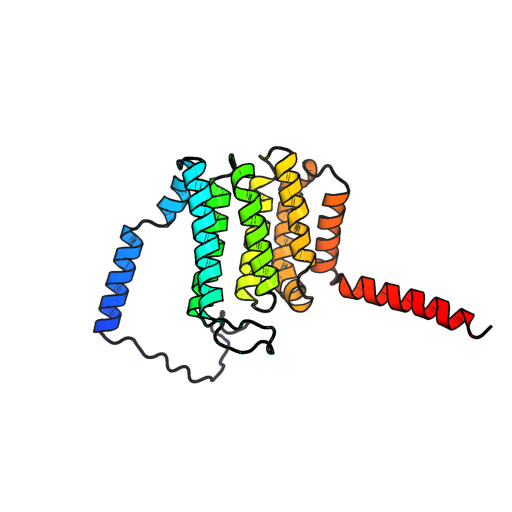904 -3.524 1.00 92.00 110 LEU A N 1
ATOM 844 C CA . LEU A 1 110 ? 9.607 10.546 -2.996 1.00 92.00 110 LEU A CA 1
ATOM 845 C C . LEU A 1 110 ? 10.906 10.070 -2.365 1.00 92.00 110 LEU A C 1
ATOM 847 O O . LEU A 1 110 ? 10.844 9.488 -1.292 1.00 92.00 110 LEU A O 1
ATOM 851 N N . SER A 1 111 ? 12.065 10.397 -2.940 1.00 92.75 111 SER A N 1
ATOM 852 C CA . SER A 1 111 ? 13.372 10.040 -2.366 1.00 92.75 111 SER A CA 1
ATOM 853 C C . SER A 1 111 ? 13.539 10.460 -0.905 1.00 92.75 111 SER A C 1
ATOM 855 O O . SER A 1 111 ? 14.280 9.836 -0.157 1.00 92.75 111 SER A O 1
ATOM 857 N N . GLN A 1 112 ? 12.856 11.527 -0.493 1.00 93.88 112 GLN A N 1
ATOM 858 C CA . GLN A 1 112 ? 12.948 12.080 0.850 1.00 93.88 112 GLN A CA 1
ATOM 859 C C . GLN A 1 112 ? 12.122 11.296 1.879 1.00 93.88 112 GLN A C 1
ATOM 861 O O . GLN A 1 112 ? 12.502 11.224 3.044 1.00 93.88 112 GLN A O 1
ATOM 866 N N . ILE A 1 113 ? 10.976 10.748 1.468 1.00 95.69 113 ILE A N 1
ATOM 867 C CA . ILE A 1 113 ? 10.005 10.110 2.372 1.00 95.69 113 ILE A CA 1
ATOM 868 C C . ILE A 1 113 ? 9.909 8.596 2.187 1.00 95.69 113 ILE A C 1
ATOM 870 O O . ILE A 1 113 ? 9.466 7.897 3.096 1.00 95.69 113 ILE A O 1
ATOM 874 N N . TRP A 1 114 ? 10.336 8.081 1.033 1.00 96.44 114 TRP A N 1
ATOM 875 C CA . TRP A 1 114 ? 10.206 6.679 0.660 1.00 96.44 114 TRP A CA 1
ATOM 876 C C . TRP A 1 114 ? 10.825 5.715 1.679 1.00 96.44 114 TRP A C 1
ATOM 878 O O . TRP A 1 114 ? 10.120 4.777 2.047 1.00 96.44 114 TRP A O 1
ATOM 888 N N . PRO A 1 115 ? 12.034 5.947 2.235 1.00 96.56 115 PRO A N 1
ATOM 889 C CA . PRO A 1 115 ? 12.598 5.041 3.238 1.00 96.56 115 PRO A CA 1
ATOM 890 C C . PRO A 1 115 ? 11.681 4.837 4.454 1.00 96.56 115 PRO A C 1
ATOM 892 O O . PRO A 1 115 ? 11.472 3.704 4.892 1.00 96.56 115 PRO A O 1
ATOM 895 N N . SER A 1 116 ? 11.066 5.912 4.962 1.00 97.69 116 SER A N 1
ATOM 896 C CA . SER A 1 116 ? 10.116 5.839 6.080 1.00 97.69 116 SER A CA 1
ATOM 897 C C . SER A 1 116 ? 8.829 5.109 5.688 1.00 97.69 116 SER A C 1
ATOM 899 O O . SER A 1 116 ? 8.341 4.272 6.448 1.00 97.69 116 SER A O 1
ATOM 901 N N . VAL A 1 117 ? 8.299 5.381 4.491 1.00 97.94 117 VAL A N 1
ATOM 902 C CA . VAL A 1 117 ? 7.074 4.745 3.972 1.00 97.94 117 VAL A CA 1
ATOM 903 C C . VAL A 1 117 ? 7.283 3.246 3.748 1.00 97.94 117 VAL A C 1
ATOM 905 O O . VAL A 1 117 ? 6.476 2.431 4.196 1.00 97.94 117 VAL A O 1
ATOM 908 N N . GLN A 1 118 ? 8.388 2.868 3.104 1.00 97.81 118 GLN A N 1
ATOM 909 C CA . GLN A 1 118 ? 8.767 1.480 2.858 1.00 97.81 118 GLN A CA 1
ATOM 910 C C . GLN A 1 118 ? 8.935 0.720 4.174 1.00 97.81 118 GLN A C 1
ATOM 912 O O . GLN A 1 118 ? 8.367 -0.362 4.336 1.00 97.81 118 GLN A O 1
ATOM 917 N N . HIS A 1 119 ? 9.671 1.294 5.131 1.00 97.69 119 HIS A N 1
ATOM 918 C CA . HIS A 1 119 ? 9.859 0.684 6.443 1.00 97.69 119 HIS A CA 1
ATOM 919 C C . HIS A 1 119 ? 8.523 0.504 7.178 1.00 97.69 119 HIS A C 1
ATOM 921 O O . HIS A 1 119 ? 8.281 -0.546 7.772 1.00 97.69 119 HIS A O 1
ATOM 927 N N . HIS A 1 120 ? 7.626 1.491 7.105 1.00 97.88 120 HIS A N 1
ATOM 928 C CA . HIS A 1 120 ? 6.315 1.406 7.740 1.00 97.88 120 HIS A CA 1
ATOM 929 C C . HIS A 1 120 ? 5.422 0.323 7.113 1.00 97.88 120 HIS A C 1
ATOM 931 O O . HIS A 1 120 ? 4.840 -0.483 7.840 1.00 97.88 120 HIS A O 1
ATOM 937 N N . LEU A 1 121 ? 5.372 0.227 5.779 1.00 98.00 121 LEU A N 1
ATOM 938 C CA . LEU A 1 121 ? 4.667 -0.850 5.069 1.00 98.00 121 LEU A CA 1
ATOM 939 C C . LEU A 1 121 ? 5.206 -2.230 5.457 1.00 98.00 121 LEU A C 1
ATOM 941 O O . LEU A 1 121 ? 4.431 -3.140 5.765 1.00 98.00 121 LEU A O 1
ATOM 945 N N . GLN A 1 122 ? 6.534 -2.377 5.495 1.00 96.75 122 GLN A N 1
ATOM 946 C CA . GLN A 1 122 ? 7.179 -3.616 5.918 1.00 96.75 122 GLN A CA 1
ATOM 947 C C . GLN A 1 122 ? 6.813 -3.971 7.363 1.00 96.75 122 GLN A C 1
ATOM 949 O O . GLN A 1 122 ? 6.489 -5.125 7.660 1.00 96.75 122 GLN A O 1
ATOM 954 N N . TRP A 1 123 ? 6.858 -2.989 8.264 1.00 95.75 123 TRP A N 1
ATOM 955 C CA . TRP A 1 123 ? 6.499 -3.154 9.667 1.00 95.75 123 TRP A CA 1
ATOM 956 C C . TRP A 1 123 ? 5.040 -3.593 9.842 1.00 95.75 123 TRP A C 1
ATOM 958 O O . TRP A 1 123 ? 4.798 -4.552 10.575 1.00 95.75 123 TRP A O 1
ATOM 968 N N . ILE A 1 124 ? 4.084 -2.980 9.131 1.00 95.25 124 ILE A N 1
ATOM 969 C CA . ILE A 1 124 ? 2.671 -3.395 9.159 1.00 95.25 124 ILE A CA 1
ATOM 970 C C . ILE A 1 124 ? 2.525 -4.850 8.698 1.00 95.25 124 ILE A C 1
ATOM 972 O O . ILE A 1 124 ? 1.947 -5.669 9.414 1.00 95.25 124 ILE A O 1
ATOM 976 N N . MET A 1 125 ? 3.075 -5.201 7.529 1.00 94.06 125 MET A N 1
ATOM 977 C CA . MET A 1 125 ? 2.922 -6.545 6.952 1.00 94.06 125 MET A CA 1
ATOM 978 C C . MET A 1 125 ? 3.562 -7.642 7.815 1.00 94.06 125 MET A C 1
ATOM 980 O O . MET A 1 125 ? 3.043 -8.755 7.885 1.00 94.06 125 MET A O 1
ATOM 984 N N . SER A 1 126 ? 4.684 -7.341 8.472 1.00 92.06 126 SER A N 1
ATOM 985 C CA . SER A 1 126 ? 5.394 -8.289 9.341 1.00 92.06 126 SER A CA 1
ATOM 986 C C . SER A 1 126 ? 4.756 -8.410 10.726 1.00 92.06 126 SER A C 1
ATOM 988 O O . SER A 1 126 ? 4.504 -9.523 11.186 1.00 92.06 126 SER A O 1
ATOM 990 N N . THR A 1 127 ? 4.435 -7.287 11.368 1.00 92.06 127 THR A N 1
ATOM 991 C CA . THR A 1 127 ? 3.856 -7.253 12.722 1.00 92.06 127 THR A CA 1
ATOM 992 C C . THR A 1 127 ? 2.419 -7.763 12.726 1.00 92.06 127 THR A C 1
ATOM 994 O O . THR A 1 127 ? 2.027 -8.538 13.600 1.00 92.06 127 THR A O 1
ATOM 997 N N . PHE A 1 128 ? 1.640 -7.378 11.714 1.00 92.44 128 PHE A N 1
ATOM 998 C CA . PHE A 1 128 ? 0.219 -7.692 11.597 1.00 92.44 128 PHE A CA 1
ATOM 999 C C . PHE A 1 128 ? -0.085 -8.652 10.448 1.00 92.44 128 PHE A C 1
ATOM 1001 O O . PHE A 1 128 ? -1.220 -8.724 9.996 1.00 92.44 128 PHE A O 1
ATOM 1008 N N . GLY A 1 129 ? 0.873 -9.483 10.021 1.00 90.50 129 GLY A N 1
ATOM 1009 C CA . GLY A 1 129 ? 0.700 -10.450 8.922 1.00 90.50 129 GLY A CA 1
ATOM 1010 C C . GLY A 1 129 ? -0.393 -11.517 9.128 1.00 90.50 129 GLY A C 1
ATOM 1011 O O . GLY A 1 129 ? -0.634 -12.362 8.257 1.00 90.50 129 GLY A O 1
ATOM 1012 N N . ARG A 1 130 ? -1.041 -11.541 10.303 1.00 90.56 130 ARG A N 1
ATOM 1013 C CA . ARG A 1 130 ? -2.235 -12.352 10.597 1.00 90.56 130 ARG A CA 1
ATOM 1014 C C . ARG A 1 130 ? -3.554 -11.584 10.568 1.00 90.56 130 ARG A C 1
ATOM 1016 O O . ARG A 1 130 ? -4.598 -12.227 10.586 1.00 90.56 130 ARG A O 1
ATOM 1023 N N . ASN A 1 131 ? -3.499 -10.264 10.468 1.00 93.56 131 ASN A N 1
ATOM 1024 C CA . ASN A 1 131 ? -4.647 -9.389 10.342 1.00 93.56 131 ASN A CA 1
ATOM 1025 C C . ASN A 1 131 ? -4.966 -9.172 8.849 1.00 93.56 131 ASN A C 1
ATOM 1027 O O . ASN A 1 131 ? -4.191 -8.509 8.160 1.00 93.56 131 ASN A O 1
ATOM 1031 N N . PRO A 1 132 ? -6.066 -9.733 8.316 1.00 94.12 132 PRO A N 1
ATOM 1032 C CA . PRO A 1 132 ? -6.368 -9.622 6.894 1.00 94.12 132 PRO A CA 1
ATOM 1033 C C . PRO A 1 132 ? -6.644 -8.177 6.463 1.00 94.12 132 PRO A C 1
ATOM 1035 O O . PRO A 1 132 ? -6.229 -7.804 5.374 1.00 94.12 132 PRO A O 1
ATOM 1038 N N . VAL A 1 133 ? -7.272 -7.355 7.309 1.00 95.38 133 VAL A N 1
ATOM 1039 C CA . VAL A 1 133 ? -7.631 -5.971 6.966 1.00 95.38 133 VAL A CA 1
ATOM 1040 C C . VAL A 1 133 ? -6.370 -5.132 6.771 1.00 95.38 133 VAL A C 1
ATOM 1042 O O . VAL A 1 133 ? -6.179 -4.536 5.713 1.00 95.38 133 VAL A O 1
ATOM 1045 N N . LEU A 1 134 ? -5.457 -5.141 7.746 1.00 96.31 134 LEU A N 1
ATOM 1046 C CA . LEU A 1 134 ? -4.208 -4.379 7.650 1.00 96.31 134 LEU A CA 1
ATOM 1047 C C . LEU A 1 134 ? -3.301 -4.878 6.525 1.00 96.31 134 LEU A C 1
ATOM 1049 O O . LEU A 1 134 ? -2.692 -4.073 5.818 1.00 96.31 134 LEU A O 1
ATOM 1053 N N . VAL A 1 135 ? -3.221 -6.198 6.334 1.00 96.25 135 VAL A N 1
ATOM 1054 C CA . VAL A 1 135 ? -2.433 -6.769 5.239 1.00 96.25 135 VAL A CA 1
ATOM 1055 C C . VAL A 1 135 ? -3.010 -6.347 3.893 1.00 96.25 135 VAL A C 1
ATOM 1057 O O . VAL A 1 135 ? -2.249 -5.874 3.055 1.00 96.25 135 VAL A O 1
ATOM 1060 N N . GLU A 1 136 ? -4.326 -6.442 3.685 1.00 96.75 136 GLU A N 1
ATOM 1061 C CA . GLU A 1 136 ? -4.958 -6.001 2.436 1.00 96.75 136 GLU A CA 1
ATOM 1062 C C . GLU A 1 136 ? -4.626 -4.539 2.133 1.00 96.75 136 GLU A C 1
ATOM 1064 O O . GLU A 1 136 ? -4.186 -4.211 1.029 1.00 96.75 136 GLU A O 1
ATOM 1069 N N . ARG A 1 137 ? -4.776 -3.666 3.135 1.00 98.00 137 ARG A N 1
ATOM 1070 C CA . ARG A 1 137 ? -4.514 -2.228 3.007 1.00 98.00 137 ARG A CA 1
ATOM 1071 C C . ARG A 1 137 ? -3.058 -1.946 2.659 1.00 98.00 137 ARG A C 1
ATOM 1073 O O . ARG A 1 137 ? -2.792 -1.144 1.767 1.00 98.00 137 ARG A O 1
ATOM 1080 N N . ALA A 1 138 ? -2.115 -2.654 3.279 1.00 98.12 138 ALA A N 1
ATOM 1081 C CA . ALA A 1 138 ? -0.694 -2.510 2.974 1.00 98.12 138 ALA A CA 1
ATOM 1082 C C . ALA A 1 138 ? -0.352 -3.017 1.563 1.00 98.12 138 ALA A C 1
ATOM 1084 O O . ALA A 1 138 ? 0.408 -2.367 0.843 1.00 98.12 138 ALA A O 1
ATOM 1085 N N . VAL A 1 139 ? -0.935 -4.144 1.140 1.00 97.88 139 VAL A N 1
ATOM 1086 C CA . VAL A 1 139 ? -0.746 -4.715 -0.204 1.00 97.88 139 VAL A CA 1
ATOM 1087 C C . VAL A 1 139 ? -1.265 -3.753 -1.271 1.00 97.88 139 VAL A C 1
ATOM 1089 O O . VAL A 1 139 ? -0.538 -3.399 -2.200 1.00 97.88 139 VAL A O 1
ATOM 1092 N N . VAL A 1 140 ? -2.507 -3.288 -1.122 1.00 97.81 140 VAL A N 1
ATOM 1093 C CA . VAL A 1 140 ? -3.138 -2.355 -2.063 1.00 97.81 140 VAL A CA 1
ATOM 1094 C C . VAL A 1 140 ? -2.414 -1.008 -2.065 1.00 97.81 140 VAL A C 1
ATOM 1096 O O . VAL A 1 140 ? -2.174 -0.450 -3.136 1.00 97.81 140 VAL A O 1
ATOM 1099 N N . GLY A 1 141 ? -2.014 -0.501 -0.897 1.00 98.12 141 GLY A N 1
ATOM 1100 C CA . GLY A 1 141 ? -1.239 0.732 -0.765 1.00 98.12 141 GLY A CA 1
ATOM 1101 C C . GLY A 1 141 ? 0.088 0.669 -1.521 1.00 98.12 141 GLY A C 1
ATOM 1102 O O . GLY A 1 141 ? 0.370 1.545 -2.339 1.00 98.12 141 GLY A O 1
ATOM 1103 N N . LEU A 1 142 ? 0.862 -0.404 -1.334 1.00 97.94 142 LEU A N 1
ATOM 1104 C CA . LEU A 1 142 ? 2.125 -0.613 -2.046 1.00 97.94 142 LEU A CA 1
ATOM 1105 C C . LEU A 1 142 ? 1.922 -0.700 -3.568 1.00 97.94 142 LEU A C 1
ATOM 1107 O O . LEU A 1 142 ? 2.651 -0.058 -4.324 1.00 97.94 142 LEU A O 1
ATOM 1111 N N . LEU A 1 143 ? 0.906 -1.437 -4.030 1.00 97.38 143 LEU A N 1
ATOM 1112 C CA . LEU A 1 143 ? 0.599 -1.557 -5.460 1.00 97.38 143 LEU A CA 1
ATOM 1113 C C . LEU A 1 143 ? 0.158 -0.221 -6.072 1.00 97.38 143 LEU A C 1
ATOM 1115 O O . LEU A 1 143 ? 0.565 0.091 -7.192 1.00 97.38 143 LEU A O 1
ATOM 1119 N N . ARG A 1 144 ? -0.629 0.589 -5.352 1.00 96.38 144 ARG A N 1
ATOM 1120 C CA . ARG A 1 144 ? -1.011 1.949 -5.776 1.00 96.38 144 ARG A CA 1
ATOM 1121 C C . ARG A 1 144 ? 0.214 2.851 -5.909 1.00 96.38 144 ARG A C 1
ATOM 1123 O O . ARG A 1 144 ? 0.342 3.556 -6.909 1.00 96.38 144 ARG A O 1
ATOM 1130 N N . LEU A 1 145 ? 1.121 2.803 -4.931 1.00 95.81 145 LEU A N 1
ATOM 1131 C CA . LEU A 1 145 ? 2.363 3.578 -4.937 1.00 95.81 145 LEU A CA 1
ATOM 1132 C C . LEU A 1 145 ? 3.272 3.185 -6.103 1.00 95.81 145 LEU A C 1
ATOM 1134 O O . LEU A 1 145 ? 3.761 4.069 -6.806 1.00 95.81 145 LEU A O 1
ATOM 1138 N N . ALA A 1 146 ? 3.438 1.887 -6.362 1.00 94.31 146 ALA A N 1
ATOM 1139 C CA . ALA A 1 146 ? 4.205 1.406 -7.506 1.00 94.31 146 ALA A CA 1
ATOM 1140 C C . ALA A 1 146 ? 3.582 1.856 -8.836 1.00 94.31 146 ALA A C 1
ATOM 1142 O O . ALA A 1 146 ? 4.232 2.523 -9.639 1.00 94.31 146 ALA A O 1
ATOM 1143 N N . ASN A 1 147 ? 2.291 1.587 -9.042 1.00 92.94 147 ASN A N 1
ATOM 1144 C CA . ASN A 1 147 ? 1.604 1.922 -10.290 1.00 92.94 147 ASN A CA 1
ATOM 1145 C C . ASN A 1 147 ? 1.609 3.421 -10.612 1.00 92.94 147 ASN A C 1
ATOM 1147 O O . ASN A 1 147 ? 1.724 3.802 -11.776 1.00 92.94 147 ASN A O 1
ATOM 1151 N N . ARG A 1 148 ? 1.484 4.288 -9.599 1.00 90.12 148 ARG A N 1
ATOM 1152 C CA . ARG A 1 148 ? 1.416 5.738 -9.816 1.00 90.12 148 ARG A CA 1
ATOM 1153 C C . ARG A 1 148 ? 2.771 6.366 -10.128 1.00 90.12 148 ARG A C 1
ATOM 1155 O O . ARG A 1 148 ? 2.813 7.336 -10.886 1.00 90.12 148 ARG A O 1
ATOM 1162 N N . ASN A 1 149 ? 3.845 5.865 -9.521 1.00 81.81 149 ASN A N 1
ATOM 1163 C CA . ASN A 1 149 ? 5.115 6.586 -9.478 1.00 81.81 149 ASN A CA 1
ATOM 1164 C C . ASN A 1 149 ? 6.164 6.059 -10.467 1.00 81.81 149 ASN A C 1
ATOM 1166 O O . ASN A 1 149 ? 6.960 6.855 -10.959 1.00 81.81 149 ASN A O 1
ATOM 1170 N N . LEU A 1 150 ? 6.138 4.774 -10.836 1.00 81.75 150 LEU A N 1
ATOM 1171 C CA . LEU A 1 150 ? 7.194 4.163 -11.660 1.00 81.75 150 LEU A CA 1
ATOM 1172 C C . LEU A 1 150 ? 7.387 4.800 -13.049 1.00 81.75 150 LEU A C 1
ATOM 1174 O O . LEU A 1 150 ? 8.490 4.759 -13.580 1.00 81.75 150 LEU A O 1
ATOM 1178 N N . PHE A 1 151 ? 6.368 5.440 -13.628 1.00 73.81 151 PHE A N 1
ATOM 1179 C CA . PHE A 1 151 ? 6.501 6.117 -14.926 1.00 73.81 151 PHE A CA 1
ATOM 1180 C C . PHE A 1 151 ? 7.256 7.456 -14.864 1.00 73.81 151 PHE A C 1
ATOM 1182 O O . PHE A 1 151 ? 7.781 7.919 -15.871 1.00 73.81 151 PHE A O 1
ATOM 1189 N N . ARG A 1 152 ? 7.249 8.136 -13.711 1.00 70.25 152 ARG A N 1
ATOM 1190 C CA . ARG A 1 152 ? 7.677 9.547 -13.592 1.00 70.25 152 ARG A CA 1
ATOM 1191 C C . ARG A 1 152 ? 8.918 9.743 -12.730 1.00 70.25 152 ARG A C 1
ATOM 1193 O O . ARG A 1 152 ? 9.344 10.879 -12.531 1.00 70.25 152 ARG A O 1
ATOM 1200 N N . LEU A 1 153 ? 9.433 8.663 -12.166 1.00 76.25 153 LEU A N 1
ATOM 1201 C CA . LEU A 1 153 ? 10.527 8.698 -11.218 1.00 76.25 153 LEU A CA 1
ATOM 1202 C C . LEU A 1 153 ? 11.881 8.673 -11.914 1.00 76.25 153 LEU A C 1
ATOM 1204 O O . LEU A 1 153 ? 12.024 8.162 -13.019 1.00 76.25 153 LEU A O 1
ATOM 1208 N N . LYS A 1 154 ? 12.881 9.215 -11.216 1.00 77.44 154 LYS A N 1
ATOM 1209 C CA . LYS A 1 154 ? 14.282 8.940 -11.530 1.00 77.44 154 LYS A CA 1
ATOM 1210 C C . LYS A 1 154 ? 14.564 7.463 -11.268 1.00 77.44 154 LYS A C 1
ATOM 1212 O O . LYS A 1 154 ? 13.998 6.911 -10.320 1.00 77.44 154 LYS A O 1
ATOM 1217 N N . ASP A 1 155 ? 15.461 6.893 -12.066 1.00 77.00 155 ASP A N 1
ATOM 1218 C CA . ASP A 1 155 ? 15.771 5.461 -12.059 1.00 77.00 155 ASP A CA 1
ATOM 1219 C C . ASP A 1 155 ? 15.991 4.919 -10.636 1.00 77.00 155 ASP A C 1
ATOM 1221 O O . ASP A 1 155 ? 15.307 3.978 -10.249 1.00 77.00 155 ASP A O 1
ATOM 1225 N N . ASP A 1 156 ? 16.794 5.590 -9.803 1.00 86.00 156 ASP A N 1
ATOM 1226 C CA . ASP A 1 156 ? 17.115 5.127 -8.440 1.00 86.00 156 ASP A CA 1
ATOM 1227 C C . ASP A 1 156 ? 15.873 4.846 -7.565 1.00 86.00 156 ASP A C 1
ATOM 1229 O O . ASP A 1 156 ? 15.736 3.775 -6.977 1.00 86.00 156 ASP A O 1
ATOM 1233 N N . ILE A 1 157 ? 14.912 5.777 -7.505 1.00 90.56 157 ILE A N 1
ATOM 1234 C CA . ILE A 1 157 ? 13.712 5.600 -6.665 1.00 90.56 157 ILE A CA 1
ATOM 1235 C C . ILE A 1 157 ? 12.734 4.613 -7.296 1.00 90.56 157 ILE A C 1
ATOM 1237 O O . ILE A 1 157 ? 12.042 3.884 -6.584 1.00 90.56 157 ILE A O 1
ATOM 1241 N N . ALA A 1 158 ? 12.660 4.561 -8.627 1.00 90.00 158 ALA A N 1
ATOM 1242 C CA . ALA A 1 158 ? 11.834 3.568 -9.302 1.00 90.00 158 ALA A CA 1
ATOM 1243 C C . ALA A 1 158 ? 12.313 2.141 -8.982 1.00 90.00 158 ALA A C 1
ATOM 1245 O O . ALA A 1 158 ? 11.499 1.260 -8.696 1.00 90.00 158 ALA A O 1
ATOM 1246 N N . GLU A 1 159 ? 13.628 1.928 -8.963 1.00 91.06 159 GLU A N 1
ATOM 1247 C CA . GLU A 1 159 ? 14.246 0.653 -8.599 1.00 91.06 159 GLU A CA 1
ATOM 1248 C C . GLU A 1 159 ? 13.975 0.271 -7.135 1.00 91.06 159 GLU A C 1
ATOM 1250 O O . GLU A 1 159 ? 13.610 -0.877 -6.865 1.00 91.06 159 GLU A O 1
ATOM 1255 N N . GLU A 1 160 ? 14.063 1.219 -6.194 1.00 93.31 160 GLU A N 1
ATOM 1256 C CA . GLU A 1 160 ? 13.717 0.987 -4.781 1.00 93.31 160 GLU A CA 1
ATOM 1257 C C . GLU A 1 160 ? 12.244 0.578 -4.597 1.00 93.31 160 GLU A C 1
ATOM 1259 O O . GLU A 1 160 ? 11.927 -0.351 -3.840 1.00 93.31 160 GLU A O 1
ATOM 1264 N N . ILE A 1 161 ? 11.327 1.225 -5.324 1.00 94.00 161 ILE A N 1
ATOM 1265 C CA . ILE A 1 161 ? 9.898 0.888 -5.306 1.00 94.00 161 ILE A CA 1
ATOM 1266 C C . ILE A 1 161 ? 9.648 -0.497 -5.916 1.00 94.00 161 ILE A C 1
ATOM 1268 O O . ILE A 1 161 ? 8.892 -1.289 -5.349 1.00 94.00 161 ILE A O 1
ATOM 1272 N N . LEU A 1 162 ? 10.292 -0.827 -7.040 1.00 94.06 162 LEU A N 1
ATOM 1273 C CA . LEU A 1 162 ? 10.189 -2.157 -7.651 1.00 94.06 162 LEU A CA 1
ATOM 1274 C C . LEU A 1 162 ? 10.722 -3.243 -6.719 1.00 94.06 162 LEU A C 1
ATOM 1276 O O . LEU A 1 162 ? 10.080 -4.279 -6.547 1.00 94.06 162 LEU A O 1
ATOM 1280 N N . HIS A 1 163 ? 11.868 -3.006 -6.082 1.00 94.62 163 HIS A N 1
ATOM 1281 C CA . HIS A 1 163 ? 12.439 -3.937 -5.114 1.00 94.62 163 HIS A CA 1
ATOM 1282 C C . HIS A 1 163 ? 11.505 -4.150 -3.914 1.00 94.62 163 HIS A C 1
ATOM 1284 O O . HIS A 1 163 ? 11.345 -5.269 -3.428 1.00 94.62 163 HIS A O 1
ATOM 1290 N N . SER A 1 164 ? 10.815 -3.096 -3.480 1.00 96.44 164 SER A N 1
ATOM 1291 C CA . SER A 1 164 ? 9.857 -3.144 -2.373 1.00 96.44 164 SER A CA 1
ATOM 1292 C C . SER A 1 164 ? 8.667 -4.075 -2.624 1.00 96.44 164 SER A C 1
ATOM 1294 O O . SER A 1 164 ? 8.114 -4.616 -1.666 1.00 96.44 164 SER A O 1
ATOM 1296 N N . LEU A 1 165 ? 8.311 -4.363 -3.883 1.00 96.94 165 LEU A N 1
ATOM 1297 C CA . LEU A 1 165 ? 7.288 -5.368 -4.210 1.00 96.94 165 LEU A CA 1
ATOM 1298 C C . LEU A 1 165 ? 7.648 -6.768 -3.692 1.00 96.94 165 LEU A C 1
ATOM 1300 O O . LEU A 1 165 ? 6.751 -7.557 -3.401 1.00 96.94 165 LEU A O 1
ATOM 1304 N N . ALA A 1 166 ? 8.934 -7.067 -3.473 1.00 96.12 166 ALA A N 1
ATOM 1305 C CA . ALA A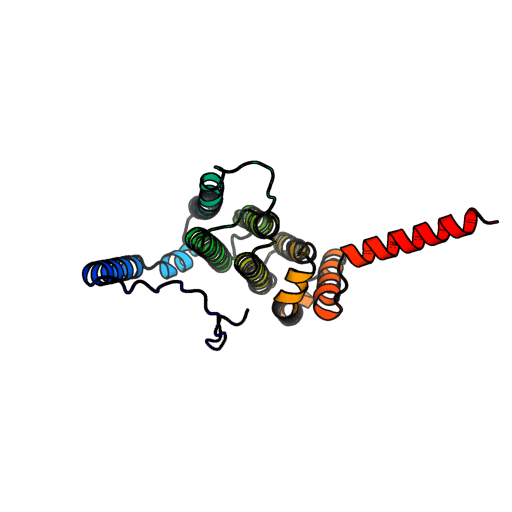 1 166 ? 9.371 -8.328 -2.875 1.00 96.12 166 ALA A CA 1
ATOM 1306 C C . ALA A 1 166 ? 8.846 -8.534 -1.439 1.00 96.12 166 ALA A C 1
ATOM 1308 O O . ALA A 1 166 ? 8.835 -9.662 -0.949 1.00 96.12 166 ALA A O 1
ATOM 1309 N N . MET A 1 167 ? 8.365 -7.484 -0.758 1.00 95.94 167 MET A N 1
ATOM 1310 C CA . MET A 1 167 ? 7.644 -7.629 0.514 1.00 95.94 167 MET A CA 1
ATOM 1311 C C . MET A 1 167 ? 6.399 -8.511 0.376 1.00 95.94 167 MET A C 1
ATOM 1313 O O . MET A 1 167 ? 6.093 -9.276 1.288 1.00 95.94 167 MET A O 1
ATOM 1317 N N . LEU A 1 168 ? 5.720 -8.462 -0.773 1.00 96.69 168 LEU A N 1
ATOM 1318 C CA . LEU A 1 168 ? 4.518 -9.253 -1.032 1.00 96.69 168 LEU A CA 1
ATOM 1319 C C . LEU A 1 168 ? 4.824 -10.758 -1.093 1.00 96.69 168 LEU A C 1
ATOM 1321 O O . LEU A 1 168 ? 4.005 -11.564 -0.667 1.00 96.69 168 LEU A O 1
ATOM 1325 N N . LEU A 1 169 ? 6.030 -11.150 -1.520 1.00 95.00 169 LEU A N 1
ATOM 1326 C CA . LEU A 1 169 ? 6.477 -12.552 -1.505 1.00 95.00 169 LEU A CA 1
ATOM 1327 C C . LEU A 1 169 ? 6.669 -13.107 -0.086 1.00 95.00 169 LEU A C 1
ATOM 1329 O O . LEU A 1 169 ? 6.750 -14.318 0.089 1.00 95.00 169 LEU A O 1
ATOM 1333 N N . LYS A 1 170 ? 6.743 -12.236 0.928 1.00 93.81 170 LYS A N 1
ATOM 1334 C CA . LYS A 1 170 ? 6.871 -12.620 2.342 1.00 93.81 170 LYS A CA 1
ATOM 1335 C C . LYS A 1 170 ? 5.515 -12.806 3.025 1.00 93.81 170 LYS A C 1
ATOM 1337 O O . LYS A 1 170 ? 5.465 -13.121 4.215 1.00 93.81 170 LYS A O 1
ATOM 1342 N N . LEU A 1 171 ? 4.412 -12.578 2.309 1.00 92.81 171 LEU A N 1
ATOM 1343 C CA . LEU A 1 171 ? 3.080 -12.858 2.827 1.00 92.81 171 LEU A CA 1
ATOM 1344 C C . LEU A 1 171 ? 2.932 -14.357 3.081 1.00 92.81 171 LEU A C 1
ATOM 1346 O O . LEU A 1 171 ? 3.337 -15.191 2.277 1.00 92.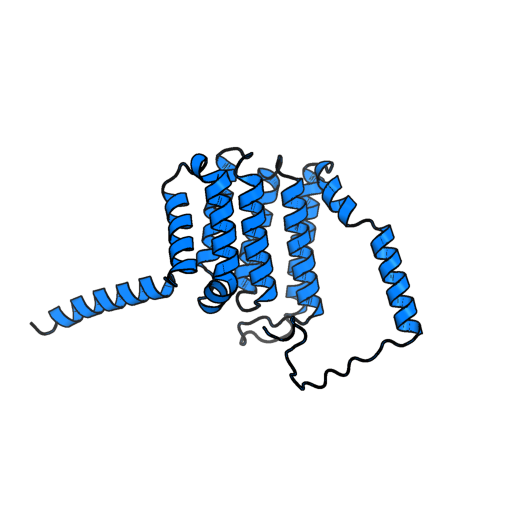81 171 LEU A O 1
ATOM 1350 N N . ARG A 1 172 ? 2.285 -14.700 4.195 1.00 90.44 172 ARG A N 1
ATOM 1351 C CA . ARG A 1 172 ? 1.967 -16.098 4.502 1.00 90.44 172 ARG A CA 1
ATOM 1352 C C . ARG A 1 172 ? 1.024 -16.668 3.433 1.00 90.44 172 ARG A C 1
ATOM 1354 O O . ARG A 1 172 ? 0.151 -15.920 2.981 1.00 90.44 172 ARG A O 1
ATOM 1361 N N . PRO A 1 173 ? 1.079 -17.976 3.124 1.00 91.06 173 PRO A N 1
ATOM 1362 C CA . PRO A 1 173 ? 0.257 -18.577 2.071 1.00 91.06 173 PRO A CA 1
ATOM 1363 C C . PRO A 1 173 ? -1.244 -18.235 2.139 1.00 91.06 173 PRO A C 1
ATOM 1365 O O . PRO A 1 173 ? -1.798 -17.841 1.115 1.00 91.06 173 PRO A O 1
ATOM 1368 N N . PRO A 1 174 ? -1.916 -18.233 3.316 1.00 91.69 174 PRO A N 1
ATOM 1369 C CA . PRO A 1 174 ? -3.327 -17.844 3.385 1.00 91.69 174 PRO A CA 1
ATOM 1370 C C . PRO A 1 174 ? -3.590 -16.383 2.996 1.00 91.69 174 PRO A C 1
ATOM 1372 O O . PRO A 1 174 ? -4.616 -16.087 2.391 1.00 91.69 174 PRO A O 1
ATOM 1375 N N . ALA A 1 175 ? -2.678 -15.468 3.343 1.00 92.44 175 ALA A N 1
ATOM 1376 C CA . ALA A 1 175 ? -2.793 -14.057 2.984 1.00 92.44 175 ALA A CA 1
ATOM 1377 C C . ALA A 1 175 ? -2.492 -13.847 1.494 1.00 92.44 175 ALA A C 1
ATOM 1379 O O . ALA A 1 175 ? -3.252 -13.166 0.814 1.00 92.44 175 ALA A O 1
ATOM 1380 N N . MET A 1 176 ? -1.439 -14.487 0.970 1.00 94.38 176 MET A N 1
ATOM 1381 C CA . MET A 1 176 ? -1.133 -14.477 -0.464 1.00 94.38 176 MET A CA 1
ATOM 1382 C C . MET A 1 176 ? -2.321 -14.989 -1.288 1.00 94.38 176 MET A C 1
ATOM 1384 O O . MET A 1 176 ? -2.729 -14.344 -2.247 1.00 94.38 176 MET A O 1
ATOM 1388 N N . PHE A 1 177 ? -2.932 -16.105 -0.879 1.00 93.62 177 PHE A N 1
ATOM 1389 C CA . PHE A 1 177 ? -4.126 -16.640 -1.531 1.00 93.62 177 PHE A CA 1
ATOM 1390 C C . PHE A 1 177 ? -5.305 -15.659 -1.467 1.00 93.62 177 PHE A C 1
ATOM 1392 O O . PHE A 1 177 ? -5.921 -15.372 -2.494 1.00 93.62 177 PHE A O 1
ATOM 1399 N N . MET A 1 178 ? -5.589 -15.100 -0.284 1.00 95.25 178 MET A N 1
ATOM 1400 C CA . MET A 1 178 ? -6.700 -14.165 -0.069 1.00 95.25 178 MET A CA 1
ATOM 1401 C C . MET A 1 178 ? -6.594 -12.897 -0.926 1.00 95.25 178 MET A C 1
ATOM 1403 O O . MET A 1 178 ? -7.613 -12.417 -1.417 1.00 95.25 178 MET A O 1
ATOM 1407 N N . PHE A 1 179 ? -5.380 -12.378 -1.124 1.00 95.81 179 PHE A N 1
ATOM 1408 C CA . PHE A 1 179 ? -5.131 -11.133 -1.863 1.00 95.81 179 PHE A CA 1
ATOM 1409 C C . PHE A 1 179 ? -4.564 -11.359 -3.270 1.00 95.81 179 PHE A C 1
ATOM 1411 O O . PHE A 1 179 ? -4.174 -10.403 -3.941 1.00 95.81 179 PHE A O 1
ATOM 1418 N N . SER A 1 180 ? -4.539 -12.609 -3.741 1.00 96.06 180 SER A N 1
ATOM 1419 C CA . SER A 1 180 ? -3.991 -13.007 -5.044 1.00 96.06 180 SER A CA 1
ATOM 1420 C C . SER A 1 180 ? -4.591 -12.212 -6.202 1.00 96.06 180 SER A C 1
ATOM 1422 O O . SER A 1 180 ? -3.865 -11.761 -7.085 1.00 96.06 180 SER A O 1
ATOM 1424 N N . ARG A 1 181 ? -5.906 -11.960 -6.177 1.00 95.56 181 ARG A N 1
ATOM 1425 C CA . ARG A 1 181 ? -6.601 -11.178 -7.207 1.00 95.56 181 ARG A CA 1
ATOM 1426 C C . ARG A 1 181 ? -6.159 -9.714 -7.219 1.00 95.56 181 ARG A C 1
ATOM 1428 O O . ARG A 1 181 ? -5.912 -9.171 -8.293 1.00 95.56 181 ARG A O 1
ATOM 1435 N N . GLN A 1 182 ? -6.058 -9.081 -6.051 1.00 96.50 182 GLN A N 1
ATOM 1436 C CA . GLN A 1 182 ? -5.592 -7.701 -5.899 1.00 96.50 182 GLN A CA 1
ATOM 1437 C C . GLN A 1 182 ? -4.139 -7.579 -6.376 1.00 96.50 182 GLN A C 1
ATOM 1439 O O . GLN A 1 182 ? -3.818 -6.660 -7.128 1.00 96.50 182 GLN A O 1
ATOM 1444 N N . ILE A 1 183 ? -3.286 -8.539 -5.999 1.00 97.69 183 ILE A N 1
ATOM 1445 C CA . ILE A 1 183 ? -1.885 -8.613 -6.428 1.00 97.69 183 ILE A CA 1
ATOM 1446 C C . ILE A 1 183 ? -1.800 -8.785 -7.947 1.00 97.69 183 ILE A C 1
ATOM 1448 O O . ILE A 1 183 ? -1.167 -7.969 -8.610 1.00 97.69 183 ILE A O 1
ATOM 1452 N N . ALA A 1 184 ? -2.485 -9.775 -8.521 1.00 97.00 184 ALA A N 1
ATOM 1453 C CA . ALA A 1 184 ? -2.474 -10.032 -9.960 1.00 97.00 184 ALA A CA 1
ATOM 1454 C C . ALA A 1 184 ? -2.977 -8.829 -10.773 1.00 97.00 184 ALA A C 1
ATOM 1456 O O . ALA A 1 184 ? -2.360 -8.463 -11.772 1.00 97.00 184 ALA A O 1
ATOM 1457 N N . PHE A 1 185 ? -4.055 -8.173 -10.332 1.00 96.50 185 PHE A N 1
ATOM 1458 C CA . PHE A 1 185 ? -4.557 -6.964 -10.983 1.00 96.50 185 PHE A CA 1
ATOM 1459 C C . PHE A 1 185 ? -3.563 -5.799 -10.877 1.00 96.50 185 PHE A C 1
ATOM 1461 O O . PHE A 1 185 ? -3.281 -5.135 -11.872 1.00 96.50 185 PHE A O 1
ATOM 1468 N N . GLY A 1 186 ? -2.977 -5.577 -9.697 1.00 96.62 186 GLY A N 1
ATOM 1469 C CA . GLY A 1 186 ? -1.969 -4.535 -9.504 1.00 96.62 186 GLY A CA 1
ATOM 1470 C C . GLY A 1 186 ? -0.707 -4.756 -10.344 1.00 96.62 186 GLY A C 1
ATOM 1471 O O . GLY A 1 186 ? -0.149 -3.788 -10.858 1.00 96.62 186 GLY A O 1
ATOM 1472 N N . LEU A 1 187 ? -0.284 -6.011 -10.526 1.00 96.75 187 LEU A N 1
ATOM 1473 C CA . LEU A 1 187 ? 0.825 -6.383 -11.410 1.00 96.75 187 LEU A CA 1
ATOM 1474 C C . LEU A 1 187 ? 0.461 -6.229 -12.887 1.00 96.75 187 LEU A C 1
ATOM 1476 O O . LEU A 1 187 ? 1.295 -5.775 -13.667 1.00 96.75 187 LEU A O 1
ATOM 1480 N N . HIS A 1 188 ? -0.770 -6.576 -13.274 1.00 96.12 188 HIS A N 1
ATOM 1481 C CA . HIS A 1 188 ? -1.264 -6.361 -14.631 1.00 96.12 188 HIS A CA 1
ATOM 1482 C C . HIS A 1 188 ? -1.184 -4.883 -15.016 1.00 96.12 188 HIS A C 1
ATOM 1484 O O . HIS A 1 188 ? -0.589 -4.555 -16.040 1.00 96.12 188 HIS A O 1
ATOM 1490 N N . GLU A 1 189 ? -1.723 -3.995 -14.178 1.00 95.38 189 GLU A N 1
ATOM 1491 C CA . GLU A 1 189 ? -1.671 -2.550 -14.415 1.00 95.38 189 GLU A CA 1
ATOM 1492 C C . GLU A 1 189 ? -0.223 -2.039 -14.437 1.00 95.38 189 GLU A C 1
ATOM 1494 O O . GLU A 1 189 ? 0.142 -1.254 -15.318 1.00 95.38 189 GLU A O 1
ATOM 1499 N N . LEU A 1 190 ? 0.635 -2.562 -13.550 1.00 94.69 190 LEU A N 1
ATOM 1500 C CA . LEU A 1 190 ? 2.040 -2.163 -13.482 1.00 94.69 190 LEU A CA 1
ATOM 1501 C C . LEU A 1 190 ? 2.753 -2.509 -14.780 1.00 94.69 190 LEU A C 1
ATOM 1503 O O . LEU A 1 190 ? 3.397 -1.642 -15.363 1.00 94.69 190 LEU A O 1
ATOM 1507 N N . LEU A 1 191 ? 2.624 -3.748 -15.252 1.00 94.75 191 LEU A N 1
ATOM 1508 C CA . LEU A 1 191 ? 3.254 -4.203 -16.487 1.00 94.75 191 LEU A CA 1
ATOM 1509 C C . LEU A 1 191 ? 2.677 -3.480 -17.704 1.00 94.75 191 LEU A C 1
ATOM 1511 O O . LEU A 1 191 ? 3.428 -3.039 -18.570 1.00 94.75 191 LEU A O 1
ATOM 1515 N N . ARG A 1 192 ? 1.356 -3.295 -17.747 1.00 94.19 192 ARG A N 1
ATOM 1516 C CA . ARG A 1 192 ? 0.680 -2.590 -18.839 1.00 94.19 192 ARG A CA 1
ATOM 1517 C C . ARG A 1 192 ? 1.186 -1.157 -19.002 1.00 94.19 192 ARG A C 1
ATOM 1519 O O . ARG A 1 192 ? 1.348 -0.709 -20.133 1.00 94.19 192 ARG A O 1
ATOM 1526 N N . ALA A 1 193 ? 1.413 -0.446 -17.900 1.00 90.12 193 ALA A N 1
ATOM 1527 C CA . ALA A 1 193 ? 1.810 0.960 -17.930 1.00 90.12 193 ALA A CA 1
ATOM 1528 C C . ALA A 1 193 ? 3.331 1.187 -17.856 1.00 90.12 193 ALA A C 1
ATOM 1530 O O . ALA A 1 193 ? 3.812 2.196 -18.365 1.00 90.12 193 ALA A O 1
ATOM 1531 N N . ASN A 1 194 ? 4.088 0.281 -17.227 1.00 87.50 194 ASN A N 1
ATOM 1532 C CA . ASN A 1 194 ? 5.471 0.534 -16.805 1.00 87.50 194 ASN A CA 1
ATOM 1533 C C . ASN A 1 194 ? 6.479 -0.553 -17.214 1.00 87.50 194 ASN A C 1
ATOM 1535 O O . ASN A 1 194 ? 7.650 -0.407 -16.878 1.00 87.50 194 ASN A O 1
ATOM 1539 N N . ALA A 1 195 ? 6.095 -1.619 -17.932 1.00 89.62 195 ALA A N 1
ATOM 1540 C CA . ALA A 1 195 ? 7.034 -2.696 -18.298 1.00 89.62 195 ALA A CA 1
ATOM 1541 C C . ALA A 1 195 ? 8.287 -2.192 -19.035 1.00 89.62 195 ALA A C 1
ATOM 1543 O O . ALA A 1 195 ? 9.379 -2.706 -18.809 1.00 89.62 195 ALA A O 1
ATOM 1544 N N . ALA A 1 196 ? 8.141 -1.163 -19.876 1.00 87.31 196 ALA A N 1
ATOM 1545 C CA . ALA A 1 196 ? 9.257 -0.554 -20.599 1.00 87.31 196 ALA A CA 1
ATOM 1546 C C . ALA A 1 196 ? 10.309 0.094 -19.679 1.00 87.31 196 ALA A C 1
ATOM 1548 O O . ALA A 1 196 ? 11.450 0.232 -20.096 1.00 87.31 196 ALA A O 1
ATOM 1549 N N . ASN A 1 197 ? 9.940 0.444 -18.441 1.00 83.06 197 ASN A N 1
ATOM 1550 C CA . ASN A 1 197 ? 10.813 1.098 -17.463 1.00 83.06 197 ASN A CA 1
ATOM 1551 C C . ASN A 1 197 ? 11.491 0.097 -16.509 1.00 83.06 197 ASN A C 1
ATOM 1553 O O . ASN A 1 197 ? 12.200 0.494 -15.586 1.00 83.06 197 ASN A O 1
ATOM 1557 N N . VAL A 1 198 ? 11.260 -1.209 -16.682 1.00 90.12 198 VAL A N 1
ATOM 1558 C CA . VAL A 1 198 ? 11.883 -2.251 -15.858 1.00 90.12 198 VAL A CA 1
ATOM 1559 C C . VAL A 1 198 ? 13.146 -2.746 -16.560 1.00 90.12 198 VAL A C 1
ATOM 1561 O O . VAL A 1 198 ? 13.102 -3.615 -17.430 1.00 90.12 198 VAL A O 1
ATOM 1564 N N . HIS A 1 199 ? 14.297 -2.195 -16.177 1.00 88.62 199 HIS A N 1
ATOM 1565 C CA . HIS A 1 199 ? 15.561 -2.462 -16.876 1.00 88.62 199 HIS A CA 1
ATOM 1566 C C . HIS A 1 199 ? 16.378 -3.614 -16.274 1.00 88.62 199 HIS A C 1
ATOM 1568 O O . HIS A 1 199 ? 17.101 -4.306 -16.991 1.00 88.62 199 HIS A O 1
ATOM 1574 N N . ARG A 1 200 ? 16.275 -3.854 -14.959 1.00 91.81 200 ARG A N 1
ATOM 1575 C CA . ARG A 1 200 ? 17.108 -4.855 -14.273 1.00 91.81 200 ARG A CA 1
ATOM 1576 C C . ARG A 1 200 ? 16.442 -6.222 -14.191 1.00 91.81 200 ARG A C 1
ATOM 1578 O O . ARG A 1 200 ? 15.261 -6.347 -13.865 1.00 91.81 200 ARG A O 1
ATOM 1585 N N . LYS A 1 201 ? 17.247 -7.273 -14.380 1.00 94.56 201 LYS A N 1
ATOM 1586 C CA . LYS A 1 201 ? 16.820 -8.678 -14.253 1.00 94.56 201 LYS A CA 1
ATOM 1587 C C . LYS A 1 201 ? 16.239 -8.996 -12.871 1.00 94.56 201 LYS A C 1
ATOM 1589 O O . LYS A 1 201 ? 15.306 -9.784 -12.772 1.00 94.56 201 LYS A O 1
ATOM 1594 N N . GLU A 1 202 ? 16.777 -8.390 -11.816 1.00 94.69 202 GLU A N 1
ATOM 1595 C CA . GLU A 1 202 ? 16.314 -8.597 -10.439 1.00 94.69 202 GLU A CA 1
ATOM 1596 C C . GLU A 1 202 ? 14.868 -8.131 -10.220 1.00 94.69 202 GLU A C 1
ATOM 1598 O O . GLU A 1 202 ? 14.096 -8.823 -9.562 1.00 94.69 202 GLU A O 1
ATOM 1603 N N . HIS A 1 203 ? 14.456 -7.024 -10.843 1.00 94.19 203 HIS A N 1
ATOM 1604 C CA . HIS A 1 203 ? 13.074 -6.549 -10.760 1.00 94.19 203 HIS A CA 1
ATOM 1605 C C . HIS A 1 203 ? 12.121 -7.463 -11.530 1.00 94.19 203 HIS A C 1
ATOM 1607 O O . HIS A 1 203 ? 11.065 -7.821 -11.014 1.00 94.19 203 HIS A O 1
ATOM 1613 N N . TRP A 1 204 ? 12.518 -7.916 -12.722 1.00 96.25 204 TRP A N 1
ATOM 1614 C CA . TRP A 1 204 ? 11.759 -8.926 -13.463 1.00 96.25 204 TRP A CA 1
ATOM 1615 C C . TRP A 1 204 ? 11.594 -10.223 -12.669 1.00 96.25 204 TRP A C 1
ATOM 1617 O O . TRP A 1 204 ? 10.501 -10.780 -12.646 1.00 96.25 204 TRP A O 1
ATOM 1627 N N . ALA A 1 205 ? 12.637 -10.669 -11.965 1.00 96.38 205 ALA A N 1
ATOM 1628 C CA . ALA A 1 205 ? 12.557 -11.845 -11.103 1.00 96.38 205 ALA A CA 1
ATOM 1629 C C . ALA A 1 205 ? 11.513 -11.674 -9.986 1.00 96.38 205 ALA A C 1
ATOM 1631 O O . ALA A 1 205 ? 10.733 -12.591 -9.746 1.00 96.38 205 ALA A O 1
ATOM 1632 N N . VAL A 1 206 ? 11.442 -10.497 -9.350 1.00 96.00 206 VAL A N 1
ATOM 1633 C CA . VAL A 1 206 ? 10.409 -10.193 -8.343 1.00 96.00 206 VAL A CA 1
ATOM 1634 C C . VAL A 1 206 ? 9.007 -10.216 -8.958 1.00 96.00 206 VAL A C 1
ATOM 1636 O O . VAL A 1 206 ? 8.107 -10.838 -8.395 1.00 96.00 206 VAL A O 1
ATOM 1639 N N . LEU A 1 207 ? 8.811 -9.577 -10.115 1.00 96.19 207 LEU A N 1
ATOM 1640 C CA . LEU A 1 207 ? 7.507 -9.527 -10.787 1.00 96.19 207 LEU A CA 1
ATOM 1641 C C . LEU A 1 207 ? 7.027 -10.922 -11.212 1.00 96.19 207 LEU A C 1
ATOM 1643 O O . LEU A 1 207 ? 5.864 -11.257 -10.989 1.00 96.19 207 LEU A O 1
ATOM 1647 N N . PHE A 1 208 ? 7.910 -11.753 -11.773 1.00 95.81 208 PHE A N 1
ATOM 1648 C CA . PHE A 1 208 ? 7.565 -13.124 -12.152 1.00 95.81 208 PHE A CA 1
ATOM 1649 C C . PHE A 1 208 ? 7.289 -14.009 -10.940 1.00 95.81 208 PHE A C 1
ATOM 1651 O O . PHE A 1 208 ? 6.267 -14.687 -10.930 1.00 95.81 208 PHE A O 1
ATOM 1658 N N . ALA A 1 209 ? 8.105 -13.931 -9.886 1.00 95.75 209 ALA A N 1
ATOM 1659 C CA . ALA A 1 209 ? 7.841 -14.664 -8.650 1.00 95.75 209 ALA A CA 1
ATOM 1660 C C . ALA A 1 209 ? 6.477 -14.289 -8.046 1.00 95.75 209 ALA A C 1
ATOM 1662 O O . ALA A 1 209 ? 5.765 -15.145 -7.527 1.00 95.75 209 ALA A O 1
ATOM 1663 N N . LEU A 1 210 ? 6.073 -13.018 -8.137 1.00 96.69 210 LEU A N 1
ATOM 1664 C CA . LEU A 1 210 ? 4.755 -12.589 -7.671 1.00 96.69 210 LEU A CA 1
ATOM 1665 C C . LEU A 1 210 ? 3.616 -13.117 -8.545 1.00 96.69 210 LEU A C 1
ATOM 1667 O O . LEU A 1 210 ? 2.578 -13.498 -8.009 1.00 96.69 210 LEU A O 1
ATOM 1671 N N . LEU A 1 211 ? 3.798 -13.163 -9.867 1.00 95.69 211 LEU A N 1
ATOM 1672 C CA . LEU A 1 211 ? 2.830 -13.774 -10.781 1.00 95.69 211 LEU A CA 1
ATOM 1673 C C . LEU A 1 211 ? 2.693 -15.282 -10.533 1.00 95.69 211 LEU A C 1
ATOM 1675 O O . LEU A 1 211 ? 1.577 -15.795 -10.531 1.00 95.69 211 LEU A O 1
ATOM 1679 N N . GLU A 1 212 ? 3.796 -15.983 -10.274 1.00 94.38 212 GLU A N 1
ATOM 1680 C CA . GLU A 1 212 ? 3.800 -17.405 -9.916 1.00 94.38 212 GLU A CA 1
ATOM 1681 C C . GLU A 1 212 ? 3.103 -17.647 -8.569 1.00 94.38 212 GLU A C 1
ATOM 1683 O O . GLU A 1 212 ? 2.224 -18.505 -8.470 1.00 94.38 212 GLU A O 1
ATOM 1688 N N . ALA A 1 213 ? 3.415 -16.848 -7.546 1.00 94.00 213 ALA A N 1
ATOM 1689 C CA . ALA A 1 213 ? 2.799 -16.973 -6.228 1.00 94.00 213 ALA A CA 1
ATOM 1690 C C . ALA A 1 213 ? 1.294 -16.648 -6.247 1.00 94.00 213 ALA A C 1
ATOM 1692 O O . ALA A 1 213 ? 0.496 -17.378 -5.659 1.00 94.00 213 ALA A O 1
ATOM 1693 N N . ALA A 1 214 ? 0.890 -15.574 -6.934 1.00 93.62 214 ALA A N 1
ATOM 1694 C CA . ALA A 1 214 ? -0.509 -15.153 -7.006 1.00 93.62 214 ALA A CA 1
ATOM 1695 C C . ALA A 1 214 ? -1.342 -15.991 -7.993 1.00 93.62 214 ALA A C 1
ATOM 1697 O O . ALA A 1 214 ? -2.532 -16.190 -7.763 1.00 93.62 214 ALA A O 1
ATOM 1698 N N . GLY A 1 215 ? -0.742 -16.464 -9.090 1.00 88.88 215 GLY A N 1
ATOM 1699 C CA . GLY A 1 215 ? -1.439 -17.171 -10.168 1.00 88.88 215 GLY A CA 1
ATOM 1700 C C . G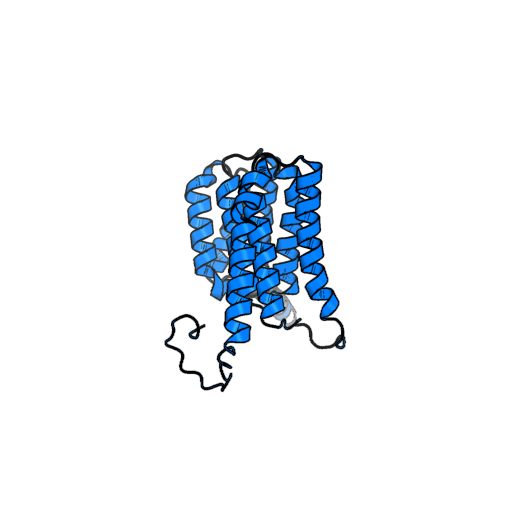LY A 1 215 ? -1.392 -18.695 -10.063 1.00 88.88 215 GLY A C 1
ATOM 1701 O O . GLY A 1 215 ? -2.398 -19.351 -10.323 1.00 88.88 215 GLY A O 1
ATOM 1702 N N . ALA A 1 216 ? -0.246 -19.262 -9.680 1.00 86.88 216 ALA A N 1
ATOM 1703 C CA . ALA A 1 216 ? -0.033 -20.709 -9.595 1.00 86.88 216 ALA A CA 1
ATOM 1704 C C . ALA A 1 216 ? 0.020 -21.235 -8.151 1.00 86.88 216 ALA A C 1
ATOM 1706 O O . ALA A 1 216 ? 0.091 -22.445 -7.950 1.00 86.88 216 ALA A O 1
ATOM 1707 N N . GLY A 1 217 ? -0.009 -20.350 -7.147 1.00 84.06 217 GLY A N 1
ATOM 1708 C CA . GLY A 1 217 ? 0.122 -20.737 -5.741 1.00 84.06 217 GLY A CA 1
ATOM 1709 C C . GLY A 1 217 ? 1.516 -21.256 -5.383 1.00 84.06 217 GLY A C 1
ATOM 1710 O O . GLY A 1 217 ? 1.652 -21.992 -4.416 1.00 84.06 217 GLY A O 1
ATOM 1711 N N . ALA A 1 218 ? 2.546 -20.907 -6.161 1.00 81.62 218 ALA A N 1
ATOM 1712 C CA . ALA A 1 218 ? 3.922 -21.305 -5.886 1.00 81.62 218 ALA A CA 1
ATOM 1713 C C . ALA A 1 218 ? 4.503 -20.435 -4.760 1.00 81.62 218 ALA A C 1
ATOM 1715 O O . ALA A 1 218 ? 5.015 -19.339 -5.000 1.00 81.62 218 ALA A O 1
ATOM 1716 N N . TYR A 1 219 ? 4.378 -20.887 -3.512 1.00 77.25 219 TYR A N 1
ATOM 1717 C CA . TYR A 1 219 ? 4.845 -20.132 -2.351 1.00 77.25 219 TYR A CA 1
ATOM 1718 C C . TYR A 1 219 ? 6.330 -20.405 -2.068 1.00 77.25 219 TYR A C 1
ATOM 1720 O O . TYR A 1 219 ? 6.839 -21.500 -2.300 1.00 77.25 219 TYR A O 1
ATOM 1728 N N . ALA A 1 220 ? 7.049 -19.408 -1.539 1.00 65.69 220 ALA A N 1
ATOM 1729 C CA . ALA A 1 220 ? 8.488 -19.524 -1.269 1.00 65.69 220 ALA A CA 1
ATOM 1730 C C . ALA A 1 220 ? 8.834 -20.681 -0.308 1.00 65.69 220 ALA A C 1
ATOM 1732 O O . ALA A 1 220 ? 9.882 -21.314 -0.461 1.00 65.69 220 ALA A O 1
ATOM 1733 N N . ASP A 1 221 ? 7.944 -20.976 0.644 1.00 60.84 221 ASP A N 1
ATOM 1734 C CA . ASP A 1 221 ? 8.097 -22.091 1.582 1.00 60.84 221 ASP A CA 1
ATOM 1735 C C . ASP A 1 221 ? 8.025 -23.448 0.861 1.00 60.84 221 ASP A C 1
ATOM 1737 O O . ASP A 1 221 ? 8.850 -24.319 1.136 1.00 60.84 221 ASP A O 1
ATOM 1741 N N . ASP A 1 222 ? 7.143 -23.595 -0.134 1.00 56.47 222 ASP A N 1
ATOM 1742 C CA . ASP A 1 222 ? 6.975 -24.834 -0.907 1.00 56.47 222 ASP A CA 1
ATOM 1743 C C . ASP A 1 222 ? 8.211 -25.132 -1.769 1.00 56.47 222 ASP A C 1
ATOM 1745 O O . ASP A 1 222 ? 8.651 -26.280 -1.858 1.00 56.47 222 ASP A O 1
ATOM 1749 N N . ILE A 1 223 ? 8.835 -24.094 -2.341 1.00 54.78 223 ILE A N 1
ATOM 1750 C CA . ILE A 1 223 ? 10.071 -24.221 -3.132 1.00 54.78 223 ILE A CA 1
ATOM 1751 C C . ILE A 1 223 ? 11.241 -24.659 -2.238 1.00 54.78 223 ILE A C 1
ATOM 1753 O O . ILE A 1 223 ? 12.028 -25.530 -2.618 1.00 54.78 223 ILE A O 1
ATOM 1757 N N . GLN A 1 224 ? 11.363 -24.093 -1.031 1.00 54.22 224 GLN A N 1
ATOM 1758 C CA . GLN A 1 224 ? 12.410 -24.487 -0.083 1.00 54.22 224 GLN A CA 1
ATOM 1759 C C . GLN A 1 224 ? 12.185 -25.896 0.481 1.00 54.22 224 GLN A C 1
ATOM 1761 O O . GLN A 1 224 ? 13.156 -26.632 0.680 1.00 54.22 224 GLN A O 1
ATOM 1766 N N . GLN A 1 225 ? 10.934 -26.295 0.724 1.00 54.72 225 GLN A N 1
ATOM 1767 C CA . GLN A 1 225 ? 10.589 -27.646 1.173 1.00 54.72 225 GLN A CA 1
ATOM 1768 C C . GLN A 1 225 ? 10.873 -28.685 0.084 1.00 54.72 225 GLN A C 1
ATOM 1770 O O . GLN A 1 225 ? 11.585 -29.652 0.352 1.00 54.72 225 GLN A O 1
ATOM 1775 N N . GLN A 1 226 ? 10.453 -28.434 -1.160 1.00 54.34 226 GLN A N 1
ATOM 1776 C CA . GLN A 1 226 ? 10.764 -29.296 -2.304 1.00 54.34 226 GLN A CA 1
ATOM 1777 C C . GLN A 1 226 ? 12.273 -29.427 -2.543 1.00 54.34 226 GLN A C 1
ATOM 1779 O O . GLN A 1 226 ? 12.768 -30.527 -2.797 1.00 54.34 226 GLN A O 1
ATOM 1784 N N . GLN A 1 227 ? 13.045 -28.343 -2.415 1.00 51.81 227 GLN A N 1
ATOM 1785 C CA . GLN A 1 227 ? 14.507 -28.408 -2.527 1.00 51.81 227 GLN A CA 1
ATOM 1786 C C . GLN A 1 227 ? 15.139 -29.244 -1.404 1.00 51.81 227 GLN A C 1
ATOM 1788 O O . GLN A 1 227 ? 16.017 -30.064 -1.677 1.00 51.81 227 GLN A O 1
ATOM 1793 N N . ARG A 1 228 ? 14.676 -29.103 -0.154 1.00 49.78 228 ARG A N 1
ATOM 1794 C CA . ARG A 1 228 ? 15.153 -29.929 0.973 1.00 49.78 228 ARG A CA 1
ATOM 1795 C C . ARG A 1 228 ? 14.793 -31.403 0.804 1.00 49.78 228 ARG A C 1
ATOM 1797 O O . ARG A 1 228 ? 15.627 -32.257 1.093 1.00 49.78 228 ARG A O 1
ATOM 1804 N N . GLU A 1 229 ? 13.598 -31.710 0.313 1.00 54.34 229 GLU A N 1
ATOM 1805 C CA . GLU A 1 229 ? 13.161 -33.081 0.035 1.00 54.34 229 GLU A CA 1
ATOM 1806 C C . GLU A 1 229 ? 13.962 -33.710 -1.106 1.00 54.34 229 GLU A C 1
ATOM 1808 O O . GLU A 1 229 ? 14.399 -34.855 -0.993 1.00 54.34 229 GLU A O 1
ATOM 1813 N N . THR A 1 230 ? 14.252 -32.956 -2.167 1.00 57.22 230 THR A N 1
ATOM 1814 C CA . THR A 1 230 ? 15.055 -33.433 -3.304 1.00 57.22 230 THR A CA 1
ATOM 1815 C C . THR A 1 230 ? 16.497 -33.736 -2.883 1.00 57.22 230 THR A C 1
ATOM 1817 O O . THR A 1 230 ? 17.042 -34.789 -3.219 1.00 57.22 230 THR A O 1
ATOM 1820 N N . VAL A 1 231 ? 17.106 -32.861 -2.075 1.00 59.88 231 VAL A N 1
ATOM 1821 C CA . VAL A 1 231 ? 18.450 -33.075 -1.517 1.00 59.88 231 VAL A CA 1
ATOM 1822 C C . VAL A 1 231 ? 18.451 -34.245 -0.524 1.00 59.88 231 VAL A C 1
ATOM 1824 O O . VAL A 1 231 ? 19.304 -35.125 -0.619 1.00 59.88 231 VAL A O 1
ATOM 1827 N N . GLY A 1 232 ? 17.466 -34.323 0.376 1.00 56.22 232 GLY A N 1
ATOM 1828 C CA . GLY A 1 232 ? 17.320 -35.430 1.328 1.00 56.22 232 GLY A CA 1
ATOM 1829 C C . GLY A 1 232 ? 17.111 -36.791 0.654 1.00 56.22 232 GLY A C 1
ATOM 1830 O O . GLY A 1 232 ? 17.654 -37.796 1.110 1.00 56.22 232 GLY A O 1
ATOM 1831 N N . SER A 1 233 ? 16.394 -36.824 -0.472 1.00 57.06 233 SER A N 1
ATOM 1832 C CA . SER A 1 233 ? 16.235 -38.019 -1.313 1.00 57.06 233 SER A CA 1
ATOM 1833 C C . SER A 1 233 ? 17.575 -38.470 -1.892 1.00 57.06 233 SER A C 1
ATOM 1835 O O . SER A 1 233 ? 17.915 -39.648 -1.832 1.00 57.06 233 SER A O 1
ATOM 1837 N N . TYR A 1 234 ? 18.370 -37.525 -2.399 1.00 51.38 234 TYR A N 1
ATOM 1838 C CA . TYR A 1 234 ? 19.675 -37.803 -2.999 1.00 51.38 234 TYR A CA 1
ATOM 1839 C C . TYR A 1 234 ? 20.687 -38.370 -1.991 1.00 51.38 234 TYR A C 1
ATOM 1841 O O . TYR A 1 234 ? 21.468 -39.260 -2.327 1.00 51.38 234 TYR A O 1
ATOM 1849 N N . PHE A 1 235 ? 20.654 -37.896 -0.741 1.00 55.22 235 PHE A N 1
ATOM 1850 C CA . PHE A 1 235 ? 21.471 -38.456 0.340 1.00 55.22 235 PHE A CA 1
ATOM 1851 C C . PHE A 1 235 ? 20.969 -39.828 0.797 1.00 55.22 235 PHE A C 1
ATOM 1853 O O . PHE A 1 235 ? 21.778 -40.738 0.962 1.00 55.22 235 PHE A O 1
ATOM 1860 N N . ARG A 1 236 ? 19.647 -40.024 0.893 1.00 53.44 236 ARG A N 1
ATOM 1861 C CA . ARG A 1 236 ? 19.064 -41.319 1.268 1.00 53.44 236 ARG A CA 1
ATOM 1862 C C . ARG A 1 236 ? 19.403 -42.424 0.267 1.00 53.44 236 ARG A C 1
ATOM 1864 O O . ARG A 1 236 ? 19.618 -43.542 0.698 1.00 53.44 236 ARG A O 1
ATOM 1871 N N . PHE A 1 237 ? 19.508 -42.136 -1.033 1.00 52.25 237 PHE A N 1
ATOM 1872 C CA . PHE A 1 237 ? 19.927 -43.125 -2.041 1.00 52.25 237 PHE A CA 1
ATOM 1873 C C . PHE A 1 237 ? 21.424 -43.480 -1.996 1.00 52.25 237 PHE A C 1
ATOM 1875 O O . PHE A 1 237 ? 21.799 -44.539 -2.492 1.00 52.25 237 PHE A O 1
ATOM 1882 N N . LYS A 1 238 ? 22.283 -42.638 -1.405 1.00 55.59 238 LYS A N 1
ATOM 1883 C CA . LYS A 1 238 ? 23.727 -42.912 -1.278 1.00 55.59 238 LYS A CA 1
ATOM 1884 C C . LYS A 1 238 ? 24.105 -43.739 -0.047 1.00 55.59 238 LYS A C 1
ATOM 1886 O O . LYS A 1 238 ? 25.197 -44.285 -0.028 1.00 55.59 238 LYS A O 1
ATOM 1891 N N . GLU A 1 239 ? 23.235 -43.842 0.955 1.00 52.06 239 GLU A N 1
ATOM 1892 C CA . GLU A 1 239 ? 23.491 -44.631 2.174 1.00 52.06 239 GLU A CA 1
ATOM 1893 C C . GLU A 1 239 ? 23.062 -46.106 2.055 1.00 52.06 239 GLU A C 1
ATOM 1895 O O . GLU A 1 239 ? 23.297 -46.892 2.968 1.00 52.06 239 GLU A O 1
ATOM 1900 N N . ILE A 1 240 ? 22.443 -46.495 0.934 1.00 53.16 240 ILE A N 1
ATOM 1901 C CA . ILE A 1 240 ? 21.932 -47.859 0.679 1.00 53.16 240 ILE A CA 1
ATOM 1902 C C . ILE A 1 240 ? 22.719 -48.582 -0.431 1.00 53.16 240 ILE A C 1
ATOM 1904 O O . ILE A 1 240 ? 22.251 -49.597 -0.946 1.00 53.16 240 ILE A O 1
ATOM 1908 N N . GLY A 1 241 ? 23.877 -48.045 -0.834 1.00 46.19 241 GLY A N 1
ATOM 1909 C CA . GLY A 1 241 ? 24.742 -48.582 -1.892 1.00 46.19 241 GLY A CA 1
ATOM 1910 C C . GLY A 1 241 ? 26.104 -49.015 -1.379 1.00 46.19 241 GLY A C 1
ATOM 1911 O O . GLY A 1 241 ? 26.642 -48.311 -0.498 1.00 46.19 241 GLY A O 1
#

Radius of gyration: 21.91 Å; chains: 1; bounding box: 55×71×50 Å

Organism: Anisakis simplex (NCBI:txid6269)

Foldseek 3Di:
DCVVVVPDPDPDPPPPPPDDPVRVVVVVVVVVVVVVVPLVVVLLCLQVDDLVVNQVVLVVLLVQLVVLVVVQPPDDPPDLASDHDPVNLVSNLVSLVSNLSSCLSNLVCCVSCVVSNLVSLLCQCVSHLVPLSSNLSSLLSLLVNLLRRLVPDDLVVNVVSLVSLLSLLVRDLVSLAVCLVVLVVSLVSNCVRHVVSPDDPVSVVSSVSSCCCSPVVPHPVNVVVVVVVVVVVVVVVVVVD

Sequence (241 aa):
LLSWFGLGGSSYDSREVKPTPDQQQLIKIAQNVILECHPEQLIVDGKYLTSSALTELVNAIVQASSAIVSQSEGMAPSQQTKKLNEQDEDALVLYLELMVSITLENKDRLSQIWPSVQHHLQWIMSTFGRNPVLVERAVVGLLRLANRNLFRLKDDIAEEILHSLAMLLKLRPPAMFMFSRQIAFGLHELLRANAANVHRKEHWAVLFALLEAAGAGAYADDIQQQQRETVGSYFRFKEIG

Secondary structure (DSSP, 8-state):
--GGGT-----------PPPHHHHHHHHHHHHHHHHT-HHHHHHHGGGS-HHHHHHHHHHHHHHHHHHHHHT--S-TT--S----HHHHHHHHHHHHHHHHHHHHTGGGHHHHHHHHHHHHHHHHHHTTT-HHHHHHHHHHHHHHHHHHTTTS-HHHHHHHHHHGGGGGGS-HHHHHHHHHHHHHHHHHHHHHHGGG---HHHHHHHHHHHHHHHH---HHHHHHHHHHHHHHHHHHHTT-

pLDDT: mean 83.87, std 18.1, range [33.34, 98.12]